Protein 8QX0 (pdb70)

InterPro domains:
  IPR001621 Fungal ligninase [PR00462] (24-37)
  IPR001621 Fungal ligninase [PR00462] (38-56)
  IPR001621 Fungal ligninase [PR00462] (57-77)
  IPR001621 Fungal ligninase [PR00462] (78-97)
  IPR001621 Fungal ligninase [PR00462] (98-120)
  IPR001621 Fungal ligninase [PR00462] (141-154)
  IPR001621 Fungal ligninase [PR00462] (155-182)
  IPR001621 Fungal ligninase [PR00462] (184-206)
  IPR001621 Fungal ligninase [PR00462] (207-229)
  IPR001621 Fungal ligninase [PR00462] (230-250)
  IPR001621 Fungal ligninase [PR00462] (251-276)
  IPR001621 Fungal ligninase [PR00462] (285-310)
  IPR001621 Fungal ligninase [PR00462] (333-352)
  IPR001621 Fungal ligninase [cd00692] (28-351)
  IPR002016 Haem peroxidase [PF00141] (58-276)
  IPR002016 Haem peroxidase [PR00458] (62-76)
  IPR002016 Haem peroxidase [PR00458] (123-140)
  IPR002016 Haem peroxidase [PR00458] (142-154)
  IPR002016 Haem peroxidase [PR00458] (188-203)
  IPR002016 Haem peroxidase [PR00458] (213-228)

B-factor: mean 13.74, std 6.46, range [6.17, 57.23]

Secondary structure (DSSP, 8-state):
-B-TTS-B-SSGGGGGGHHHHHHIIIIISTTS-SHHHHHHHHHHHHHHT--BTTTB--SSSSHHHHTHHHHTTSGGGTTHHHHHHHHHHHHHHTTTTS-HHHHHHHHHHHHHTTSBTPPPPP-EE-PPPP-SPPPTT-S--TTS-HHHHHHHHHHTT--HHHHHHHHHHHHTT-EESSSSTT---EESSS-TTB-SSHHHHHHHBPP-B-STT---TTEE-BSSTT--EEHHHHHHTTSTTTHHHHHHHTT-HHHHHHHHHHHHHHHHTTTS-GGG-EE-GGGSPPPPPP------BPTT--GGGB----SSSPPP-PPBPPS---PPPPPPP--

Radius of gyration: 19.2 Å; Cα contacts (8 Å, |Δi|>4): 727; chains: 1; bounding box: 54×39×45 Å

Nearest PDB structures (foldseek):
  8qwx-assembly1_A  TM=1.003E+00  e=4.105E-69  Agrocybe pediades
  1b85-assembly2_B  TM=9.687E-01  e=1.509E-43  Phanerodontia chrysosporium
  1b82-assembly2_B  TM=9.698E-01  e=2.291E-43  Phanerodontia chrysosporium
  1lga-assembly2_B  TM=9.696E-01  e=1.217E-42  Phanerodontia chrysosporium
  1qpa-assembly1_B  TM=9.652E-01  e=8.402E-41  Phanerodontia chrysosporium

Sequence (335 aa):
TICADGTSVANGACCKLIPVVKDLTENLFEGECGDAAHGALRLVFHDAIAISPTLGGGGADGSIAVFNATELTFHANTGIDDVLDAVGPFLLKHSSDVMTPGDFIQLAGAVSLTQCNGAPRVKFVMGRPPPKAAAPNLLVPEPFDSVATILQRFGELGFTKEETVAVIGGSHSVAGADDIVPNEQGIPFDQTPSIFDTQIFVDVQLRGTMIPGNGTTEGEVETAVPGTVRLQSDHLLARDASSTSCIWQSFVNQQSKMAQVFGEAIFKMSLLGQTQSKLIDCSEVIPRAIPFSHGPATLPPGQTLKDIEQACAASPFPTLSTQPGPVTSVPAIPQAD

Structure (mmCIF, N/CA/C/O backbone):
data_8QX0
#
_entry.id   8QX0
#
_cell.length_a   62.630
_cell.length_b   39.811
_cell.length_c   63.560
_cell.angle_alpha   90.000
_cell.angle_beta   101.500
_cell.angle_gamma   90.000
#
_symmetry.space_group_name_H-M   'P 1 21 1'
#
loop_
_entity.id
_entity.ty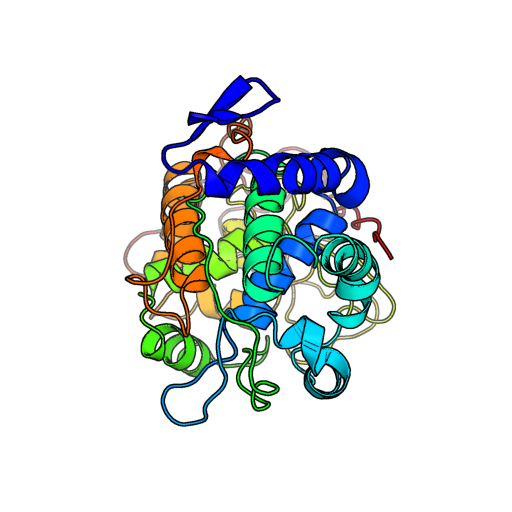pe
_entity.pdbx_description
1 polymer Peroxidase
2 non-polymer 'MANGANESE (II) ION'
3 non-polymer 'PROTOPORPHYRIN IX CONTAINING FE'
4 non-polymer DI(HYDROXYETHYL)ETHER
5 non-polymer GLYCEROL
6 non-polymer 'CALCIUM ION'
7 water water
#
loop_
_atom_site.group_PDB
_atom_site.id
_atom_site.type_symbol
_atom_site.label_atom_id
_atom_site.label_alt_id
_atom_site.label_comp_id
_atom_site.label_asym_id
_atom_site.label_entity_id
_atom_site.label_seq_id
_atom_site.pdbx_PDB_ins_code
_atom_site.Cartn_x
_atom_site.Cartn_y
_atom_site.Cartn_z
_atom_site.occupancy
_atom_site.B_iso_or_equiv
_atom_site.auth_seq_id
_atom_site.auth_comp_id
_atom_site.auth_asym_id
_atom_site.auth_atom_id
_atom_site.pdbx_PDB_model_num
ATOM 1 N N . THR A 1 1 ? -37.028 11.628 34.750 1.000 11.214 1 THR A N 1
ATOM 2 C CA . THR A 1 1 ? -37.763 10.446 35.244 1.000 11.233 1 THR A CA 1
ATOM 3 C C . THR A 1 1 ? -36.754 9.460 35.838 1.000 10.861 1 THR A C 1
ATOM 4 O O . THR A 1 1 ? -35.721 9.159 35.192 1.000 12.183 1 THR A O 1
ATOM 8 N N . ILE A 1 2 ? -37.078 8.882 36.985 1.000 10.356 2 ILE A N 1
ATOM 9 C CA . ILE A 1 2 ? -36.241 7.893 37.614 1.000 11.423 2 ILE A CA 1
ATOM 10 C C . ILE A 1 2 ? -36.796 6.515 37.249 1.000 11.488 2 ILE A C 1
ATOM 11 O O . ILE A 1 2 ? -37.939 6.187 37.542 1.000 13.363 2 ILE A O 1
ATOM 16 N N . CYS A 1 3 ? -35.933 5.722 36.615 1.000 11.621 3 CYS A N 1
ATOM 17 C CA . CYS A 1 3 ? -36.256 4.364 36.219 1.000 14.020 3 CYS A CA 1
ATOM 18 C C . CYS A 1 3 ? -36.228 3.429 37.419 1.000 15.085 3 CYS A C 1
ATOM 19 O O . CYS A 1 3 ? -35.775 3.823 38.495 1.000 16.138 3 CYS A O 1
ATOM 22 N N . ALA A 1 4 ? -36.700 2.205 37.214 1.000 17.327 4 ALA A N 1
ATOM 23 C CA . ALA A 1 4 ? -36.824 1.272 38.321 1.000 18.722 4 ALA A CA 1
ATOM 24 C C . ALA A 1 4 ? -35.472 1.019 38.973 1.000 19.111 4 ALA A C 1
ATOM 25 O O . ALA A 1 4 ? -35.469 0.711 40.152 1.000 24.472 4 ALA A O 1
ATOM 27 N N . ASP A 1 5 ? -34.341 1.150 38.266 1.000 19.823 5 ASP A N 1
ATOM 28 C CA . ASP A 1 5 ? -33.012 0.854 38.812 1.000 19.722 5 ASP A CA 1
ATOM 29 C C . ASP A 1 5 ? -32.421 2.066 39.542 1.000 21.976 5 ASP A C 1
ATOM 30 O O . ASP A 1 5 ? -31.300 2.018 40.040 1.000 23.232 5 ASP A O 1
ATOM 35 N N . GLY A 1 6 ? -33.056 3.241 39.426 1.000 18.280 6 GLY A N 1
ATOM 36 C CA . GLY A 1 6 ? -32.521 4.425 40.061 1.000 17.978 6 GLY A CA 1
ATOM 37 C C . GLY A 1 6 ? -31.861 5.403 39.102 1.000 18.385 6 GLY A C 1
ATOM 38 O O . GLY A 1 6 ? -31.526 6.511 39.510 1.000 20.179 6 GLY A O 1
ATOM 39 N N . THR A 1 7 ? -31.752 5.024 37.822 1.000 16.523 7 THR A N 1
ATOM 40 C CA . THR A 1 7 ? -31.194 5.913 36.821 1.000 14.094 7 THR A CA 1
ATOM 41 C C . THR A 1 7 ? -32.191 7.034 36.493 1.000 13.057 7 THR A C 1
ATOM 42 O O . THR A 1 7 ? -33.329 6.724 36.170 1.000 14.100 7 THR A O 1
ATOM 46 N N . SER A 1 8 ? -31.718 8.289 36.485 1.000 12.695 8 SER A N 1
ATOM 47 C CA . SER A 1 8 ? -32.500 9.417 36.025 1.000 12.837 8 SER A CA 1
ATOM 48 C C . SER A 1 8 ? -32.303 9.602 34.525 1.000 13.073 8 SER A C 1
ATOM 49 O O . SER A 1 8 ? -31.172 9.788 34.067 1.000 16.715 8 SER A O 1
ATOM 52 N N . VAL A 1 9 ? -33.388 9.646 33.754 1.000 12.133 9 VAL A N 1
ATOM 53 C CA . VAL A 1 9 ? -33.336 9.900 32.321 1.000 11.577 9 VAL A CA 1
ATOM 54 C C . VAL A 1 9 ? -34.175 11.133 32.013 1.000 12.007 9 VAL A C 1
ATOM 55 O O . VAL A 1 9 ? -35.195 11.376 32.651 1.000 12.927 9 VAL A O 1
ATOM 59 N N . ALA A 1 10 ? -33.810 11.888 30.959 1.000 12.719 10 ALA A N 1
ATOM 60 C CA . ALA A 1 10 ? -34.617 13.014 30.506 1.000 11.961 10 ALA A CA 1
ATOM 61 C C . ALA A 1 10 ? -35.968 12.543 29.978 1.000 13.043 10 ALA A C 1
ATOM 62 O O . ALA A 1 10 ? -36.963 13.253 30.152 1.000 15.596 10 ALA A O 1
ATOM 64 N N . ASN A 1 11 ? -35.976 11.379 29.286 1.000 14.099 11 ASN A N 1
ATOM 65 C CA . ASN A 1 11 ? -37.198 10.895 28.675 1.000 14.213 11 ASN A CA 1
ATOM 66 C C . ASN A 1 11 ? -37.498 9.483 29.157 1.000 14.272 11 ASN A C 1
ATOM 67 O O . ASN A 1 11 ? -36.728 8.535 28.957 1.000 12.085 11 ASN A O 1
ATOM 72 N N . GLY A 1 12 ? -38.552 9.342 29.943 1.000 15.036 12 GLY A N 1
ATOM 73 C CA . GLY A 1 12 ? -38.873 8.079 30.549 1.000 12.924 12 GLY A CA 1
ATOM 74 C C . GLY A 1 12 ? -39.071 6.914 29.578 1.000 13.440 12 GLY A C 1
ATOM 75 O O . GLY A 1 12 ? -39.026 5.760 29.996 1.000 14.290 12 GLY A O 1
ATOM 76 N N . ALA A 1 13 ? -39.272 7.180 28.275 1.000 13.134 13 ALA A N 1
ATOM 77 C CA . ALA A 1 13 ? -39.344 6.075 27.312 1.000 13.854 13 ALA A CA 1
ATOM 78 C C . ALA A 1 13 ? -38.020 5.321 27.268 1.000 13.607 13 ALA A C 1
ATOM 79 O O . ALA A 1 13 ? -37.973 4.197 26.818 1.000 17.150 13 ALA A O 1
ATOM 81 N N . CYS A 1 14 ? -36.935 5.942 27.735 1.000 11.209 14 CYS A N 1
ATOM 82 C CA . CYS A 1 14 ? -35.637 5.297 27.765 1.000 12.014 14 CYS A CA 1
ATOM 83 C C . CYS A 1 14 ? -35.520 4.178 28.796 1.000 11.215 14 CYS A C 1
ATOM 84 O O . CYS A 1 14 ? -34.629 3.337 28.753 1.000 11.205 14 CYS A O 1
ATOM 87 N N . CYS A 1 15 ? -36.388 4.178 29.833 1.000 10.784 15 CYS A N 1
ATOM 88 C CA . CYS A 1 15 ? -36.237 3.228 30.929 1.000 11.725 15 CYS A CA 1
ATOM 89 C C . CYS A 1 15 ? -36.320 1.771 30.490 1.000 11.952 15 CYS A C 1
ATOM 90 O O . CYS A 1 15 ? -35.612 0.916 31.037 1.000 13.288 15 CYS A O 1
ATOM 93 N N . LYS A 1 16 ? -37.133 1.524 29.476 1.000 11.946 16 LYS A N 1
ATOM 94 C CA . LYS A 1 16 ? -37.269 0.178 28.930 1.000 12.116 16 LYS A CA 1
ATOM 95 C C . LYS A 1 16 ? -35.955 -0.381 28.376 1.000 12.271 16 LYS A C 1
ATOM 96 O O . LYS A 1 16 ? -35.856 -1.592 28.198 1.000 12.317 16 LYS A O 1
ATOM 102 N N . LEU A 1 17 ? -34.940 0.451 28.152 1.000 11.111 17 LEU A N 1
ATOM 103 C CA . LEU A 1 17 ? -33.663 -0.019 27.641 1.000 11.048 17 LEU A CA 1
ATOM 104 C C . LEU A 1 17 ? -32.685 -0.413 28.727 1.000 12.307 17 LEU A C 1
ATOM 105 O O . LEU A 1 17 ? -31.686 -1.056 28.404 1.000 11.527 17 LEU A O 1
ATOM 110 N N . ILE A 1 18 ? -32.990 -0.080 30.005 1.000 12.227 18 ILE A N 1
ATOM 111 C CA . ILE A 1 18 ? -32.051 -0.387 31.071 1.000 13.093 18 ILE A CA 1
ATOM 112 C C . ILE A 1 18 ? -31.838 -1.899 31.188 1.000 12.409 18 ILE A C 1
ATOM 113 O O . ILE A 1 18 ? -30.686 -2.365 31.268 1.000 12.693 18 ILE A O 1
ATOM 118 N N . PRO A 1 19 ? -32.900 -2.724 31.106 1.000 12.571 19 PRO A N 1
ATOM 119 C CA . PRO A 1 19 ? -32.652 -4.159 31.164 1.000 11.725 19 PRO A CA 1
ATOM 120 C C . PRO A 1 19 ? -31.827 -4.673 29.981 1.000 11.228 19 PRO A C 1
ATOM 121 O O . PRO A 1 19 ? -31.087 -5.669 30.088 1.000 12.113 19 PRO A O 1
ATOM 125 N N . VAL A 1 20 ? -31.999 -4.067 28.807 1.000 11.098 20 VAL A N 1
ATOM 126 C CA . VAL A 1 20 ? -31.203 -4.443 27.652 1.000 11.138 20 VAL A CA 1
ATOM 127 C C . VAL A 1 20 ? -29.719 -4.225 27.938 1.000 10.095 20 VAL A C 1
ATOM 128 O O . VAL A 1 20 ? -28.897 -5.081 27.671 1.000 10.165 20 VAL A O 1
ATOM 132 N N . VAL A 1 21 ? -29.376 -3.058 28.476 1.000 10.778 21 VAL A N 1
ATOM 133 C CA . VAL A 1 21 ? -27.996 -2.730 28.785 1.000 9.559 21 VAL A CA 1
ATOM 134 C C . VAL A 1 21 ? -27.419 -3.716 29.817 1.000 11.233 21 VAL A C 1
ATOM 135 O O . VAL A 1 21 ? -26.297 -4.195 29.678 1.000 12.069 21 VAL A O 1
ATOM 139 N N . LYS A 1 22 ? -28.212 -4.002 30.843 1.000 12.100 22 LYS A N 1
ATOM 140 C CA . LYS A 1 22 ? -27.778 -4.987 31.827 1.000 12.558 22 LYS A CA 1
ATOM 141 C C . LYS A 1 22 ? -27.515 -6.360 31.211 1.000 11.775 22 LYS A C 1
ATOM 142 O O . LYS A 1 22 ? -26.492 -6.981 31.494 1.000 12.363 22 LYS A O 1
ATOM 148 N N . ASP A 1 23 ? -28.439 -6.817 30.359 1.000 10.743 23 ASP A N 1
ATOM 149 C CA . ASP A 1 23 ? -28.266 -8.103 29.729 1.000 10.583 23 ASP A CA 1
ATOM 150 C C . ASP A 1 23 ? -27.011 -8.140 28.860 1.000 11.645 23 ASP A C 1
ATOM 151 O O . ASP A 1 23 ? -26.226 -9.086 28.878 1.000 11.171 23 ASP A O 1
ATOM 156 N N . LEU A 1 24 ? -26.753 -7.032 28.143 1.000 10.717 24 LEU A N 1
ATOM 157 C CA . LEU A 1 24 ? -25.594 -6.971 27.261 1.000 11.446 24 LEU A CA 1
ATOM 158 C C . LEU A 1 24 ? -24.291 -7.018 28.078 1.000 10.728 24 LEU A C 1
ATOM 159 O O . LEU A 1 24 ? -23.368 -7.749 27.775 1.000 10.668 24 LEU A O 1
ATOM 164 N N . THR A 1 25 ? -24.217 -6.191 29.141 1.000 11.697 25 THR A N 1
ATOM 165 C CA . THR A 1 25 ? -22.972 -6.158 29.902 1.000 12.101 25 THR A CA 1
ATOM 166 C C . THR A 1 25 ? -22.749 -7.483 30.651 1.000 13.553 25 THR A C 1
ATOM 167 O O . THR A 1 25 ? -21.602 -7.955 30.700 1.000 14.332 25 THR A O 1
ATOM 171 N N . GLU A 1 26 ? -23.811 -8.070 31.213 1.000 12.806 26 GLU A N 1
ATOM 172 C CA . GLU A 1 26 ? -23.627 -9.268 32.044 1.000 13.477 26 GLU A CA 1
ATOM 173 C C . GLU A 1 26 ? -23.453 -10.519 31.207 1.000 14.680 26 GLU A C 1
ATOM 174 O O . GLU A 1 26 ? -22.687 -11.411 31.578 1.000 16.267 26 GLU A O 1
ATOM 180 N N . ASN A 1 27 ? -24.237 -10.653 30.118 1.000 13.160 27 ASN A N 1
ATOM 181 C CA . ASN A 1 27 ? -24.428 -11.934 29.475 1.000 14.440 27 ASN A CA 1
ATOM 182 C C . ASN A 1 27 ? -23.829 -12.010 28.073 1.000 14.225 27 ASN A C 1
ATOM 183 O O . ASN A 1 27 ? -23.571 -13.129 27.627 1.000 15.502 27 ASN A O 1
ATOM 188 N N . LEU A 1 28 ? -23.655 -10.879 27.356 1.000 11.813 28 LEU A N 1
ATOM 189 C CA . LEU A 1 28 ? -23.026 -10.924 26.038 1.000 11.815 28 LEU A CA 1
ATOM 190 C C . LEU A 1 28 ? -21.548 -10.605 26.203 1.000 11.442 28 LEU A C 1
ATOM 191 O O . LEU A 1 28 ? -20.683 -11.404 25.781 1.000 13.511 28 LEU A O 1
ATOM 196 N N . PHE A 1 29 ? -21.227 -9.429 26.778 1.000 11.520 29 PHE A N 1
ATOM 197 C CA . PHE A 1 29 ? -19.836 -9.020 26.878 1.000 10.339 29 PHE A CA 1
ATOM 198 C C . PHE A 1 29 ? -19.142 -9.593 28.123 1.000 12.488 29 PHE A C 1
ATOM 199 O O . PHE A 1 29 ? -17.923 -9.612 28.176 1.000 12.505 29 PHE A O 1
ATOM 207 N N . GLU A 1 30 ? -19.939 -9.880 29.167 1.000 13.361 30 GLU A N 1
ATOM 208 C CA . GLU A 1 30 ? -19.467 -10.396 30.466 1.000 15.344 30 GLU A CA 1
ATOM 209 C C . GLU A 1 30 ? -18.410 -9.476 31.030 1.000 14.169 30 GLU A C 1
ATOM 210 O O . GLU A 1 30 ? -17.434 -9.891 31.677 1.000 15.721 30 GLU A O 1
ATOM 216 N N . GLY A 1 31 ? -18.603 -8.181 30.853 1.000 14.251 31 GLY A N 1
ATOM 217 C CA . GLY A 1 31 ? -17.753 -7.173 31.432 1.000 14.157 31 GLY A CA 1
ATOM 218 C C . GLY A 1 31 ? -16.351 -7.127 30.859 1.000 14.596 31 GLY A C 1
ATOM 219 O O . GLY A 1 31 ? -15.477 -6.509 31.461 1.000 18.057 31 GLY A O 1
ATOM 220 N N . GLU A 1 32 ? -16.164 -7.684 29.655 1.000 15.229 32 GLU A N 1
ATOM 221 C CA . GLU A 1 32 ? -14.851 -7.797 29.039 1.000 16.831 32 GLU A CA 1
ATOM 222 C C . GLU A 1 32 ? -14.804 -7.152 27.654 1.000 13.774 32 GLU A C 1
ATOM 223 O O . GLU A 1 32 ? -15.817 -7.171 26.926 1.000 11.751 32 GLU A O 1
ATOM 229 N N . CYS A 1 33 ? -13.608 -6.698 27.258 1.000 12.287 33 CYS A N 1
ATOM 230 C CA . CYS A 1 33 ? -13.349 -6.207 25.907 1.000 11.667 33 CYS A CA 1
ATOM 231 C C . CYS A 1 33 ? -12.733 -7.343 25.094 1.000 12.194 33 CYS A C 1
ATOM 232 O O . CYS A 1 33 ? -11.585 -7.297 24.666 1.000 12.767 33 CYS A O 1
ATOM 235 N N . GLY A 1 34 ? -13.574 -8.339 24.821 1.000 10.575 34 GLY A N 1
ATOM 236 C CA . GLY A 1 34 ? -13.220 -9.520 24.069 1.000 11.128 34 GLY A CA 1
ATOM 237 C C . GLY A 1 34 ? -13.974 -9.589 22.740 1.000 11.717 34 GLY A C 1
ATOM 238 O O . GLY A 1 34 ? -14.507 -8.605 22.231 1.000 10.056 34 GLY A O 1
ATOM 239 N N . ASP A 1 35 ? -14.108 -10.810 22.236 1.000 9.460 35 ASP A N 1
ATOM 240 C CA . ASP A 1 35 ? -14.617 -10.973 20.883 1.000 9.361 35 ASP A CA 1
ATOM 241 C C . ASP A 1 35 ? -16.090 -10.542 20.763 1.000 10.113 35 ASP A C 1
ATOM 242 O O . ASP A 1 35 ? -16.477 -10.083 19.698 1.000 9.558 35 ASP A O 1
ATOM 247 N N . ALA A 1 36 ? -16.902 -10.766 21.793 1.000 8.622 36 ALA A N 1
ATOM 248 C CA . ALA A 1 36 ? -18.289 -10.360 21.703 1.000 9.400 36 ALA A CA 1
ATOM 249 C C . ALA A 1 36 ? -18.363 -8.843 21.549 1.000 8.923 36 ALA A C 1
ATOM 250 O O . ALA A 1 36 ? -19.164 -8.319 20.754 1.000 9.266 36 ALA A O 1
ATOM 252 N N . ALA A 1 37 ? -17.559 -8.113 22.294 1.000 8.281 37 ALA A N 1
ATOM 253 C CA . ALA A 1 37 ? -17.491 -6.651 22.209 1.000 8.261 37 ALA A CA 1
ATOM 254 C C . ALA A 1 37 ? -16.984 -6.266 20.832 1.000 8.652 37 ALA A C 1
ATOM 255 O O . ALA A 1 37 ? -17.539 -5.356 20.244 1.000 8.932 37 ALA A O 1
ATOM 257 N N . HIS A 1 38 ? -15.918 -6.890 20.326 1.000 8.036 38 HIS A N 1
ATOM 258 C CA . HIS A 1 38 ? -15.402 -6.528 19.022 1.000 8.538 38 HIS A CA 1
ATOM 259 C C . HIS A 1 38 ? -16.481 -6.749 17.960 1.000 8.169 38 HIS A C 1
ATOM 260 O O . HIS A 1 38 ? -16.639 -5.954 17.017 1.000 8.701 38 HIS A O 1
ATOM 267 N N . GLY A 1 39 ? -17.218 -7.846 18.053 1.000 8.248 39 GLY A N 1
ATOM 268 C CA . GLY A 1 39 ? -18.230 -8.126 17.065 1.000 7.651 39 GLY A CA 1
ATOM 269 C C . GLY A 1 39 ? -19.342 -7.072 17.092 1.000 7.841 39 GLY A C 1
ATOM 270 O O . GLY A 1 39 ? -19.799 -6.635 16.062 1.000 7.939 39 GLY A O 1
ATOM 271 N N . ALA A 1 40 ? -19.794 -6.700 18.277 1.000 7.307 40 ALA A N 1
ATOM 272 C CA . ALA A 1 40 ? -20.828 -5.663 18.387 1.000 7.582 40 ALA A CA 1
ATOM 273 C C . ALA A 1 40 ? -20.340 -4.349 17.773 1.000 7.706 40 ALA A C 1
ATOM 274 O O . ALA A 1 40 ? -21.116 -3.631 17.148 1.000 7.485 40 ALA A O 1
ATOM 276 N N . LEU A 1 41 ? -19.070 -3.976 18.028 1.000 7.488 41 LEU A N 1
ATOM 277 C CA . LEU A 1 41 ? -18.535 -2.760 17.429 1.000 7.676 41 LEU A CA 1
ATOM 278 C C . LEU A 1 41 ? -18.467 -2.883 15.911 1.000 7.964 41 LEU A C 1
ATOM 279 O O . LEU A 1 41 ? -18.840 -1.933 15.220 1.000 7.296 41 LEU A O 1
ATOM 284 N N . ARG A 1 42 ? -17.938 -3.978 15.347 1.000 7.157 42 ARG A N 1
ATOM 285 C CA . ARG A 1 42 ? -17.885 -4.166 13.914 1.000 7.084 42 ARG A CA 1
ATOM 286 C C . ARG A 1 42 ? -19.289 -4.024 13.334 1.000 7.753 42 ARG A C 1
ATOM 287 O O . ARG A 1 42 ? -19.455 -3.511 12.215 1.000 7.524 42 ARG A O 1
ATOM 295 N N . LEU A 1 43 ? -20.299 -4.604 14.027 1.000 8.316 43 LEU A N 1
ATOM 296 C CA . LEU A 1 43 ? -21.651 -4.638 13.490 1.000 7.890 43 LEU A CA 1
ATOM 297 C C . LEU A 1 43 ? -22.204 -3.224 13.292 1.000 8.129 43 LEU A C 1
ATOM 298 O O . LEU A 1 43 ? -22.958 -2.987 12.348 1.000 8.109 43 LEU A O 1
ATOM 303 N N . VAL A 1 44 ? -21.798 -2.263 14.135 1.000 7.680 44 VAL A N 1
ATOM 304 C CA . VAL A 1 44 ? -22.180 -0.871 13.930 1.000 7.853 44 VAL A CA 1
ATOM 305 C C . VAL A 1 44 ? -21.800 -0.411 12.530 1.000 7.838 44 VAL A C 1
ATOM 306 O O . VAL A 1 44 ? -22.617 0.202 11.813 1.000 7.950 44 VAL A O 1
ATOM 310 N N . PHE A 1 45 ? -20.529 -0.664 12.162 1.000 7.472 45 PHE A N 1
ATOM 311 C CA . PHE A 1 45 ? -20.044 -0.259 10.850 1.000 7.909 45 PHE A CA 1
ATOM 312 C C . PHE A 1 45 ? -20.790 -0.945 9.720 1.000 7.543 45 PHE A C 1
ATOM 313 O O . PHE A 1 45 ? -21.219 -0.311 8.766 1.000 8.064 45 PHE A O 1
ATOM 321 N N . HIS A 1 46 ? -20.893 -2.272 9.752 1.000 6.911 46 HIS A N 1
ATOM 322 C CA . HIS A 1 46 ? -21.462 -2.993 8.647 1.000 7.256 46 HIS A CA 1
ATOM 323 C C . HIS A 1 46 ? -22.959 -2.713 8.470 1.000 6.859 46 HIS A C 1
ATOM 324 O O . HIS A 1 46 ? -23.503 -2.787 7.353 1.000 7.973 46 HIS A O 1
ATOM 331 N N . ASP A 1 47 ? -23.626 -2.396 9.575 1.000 6.833 47 ASP A N 1
ATOM 332 C CA . ASP A 1 47 ? -24.986 -1.919 9.450 1.000 6.443 47 ASP A CA 1
ATOM 333 C C . ASP A 1 47 ? -25.029 -0.505 8.884 1.000 7.269 47 ASP A C 1
ATOM 334 O O . ASP A 1 47 ? -25.709 -0.261 7.885 1.000 7.751 47 ASP A O 1
ATOM 339 N N . ALA A 1 48 ? -24.334 0.431 9.526 1.000 7.202 48 ALA A N 1
ATOM 340 C CA . ALA A 1 48 ? -24.566 1.855 9.300 1.000 7.516 48 ALA A CA 1
ATOM 341 C C . ALA A 1 48 ? -23.951 2.364 7.996 1.000 7.502 48 ALA A C 1
ATOM 342 O O . ALA A 1 48 ? -24.528 3.240 7.401 1.000 7.825 48 ALA A O 1
ATOM 344 N N . ILE A 1 49 ? -22.756 1.881 7.632 1.000 7.282 49 ILE A N 1
ATOM 345 C CA . ILE A 1 49 ? -22.045 2.480 6.497 1.000 7.513 49 ILE A CA 1
ATOM 346 C C . ILE A 1 49 ? -22.700 2.123 5.182 1.000 7.997 49 ILE A C 1
ATOM 347 O O . ILE A 1 49 ? -22.386 2.729 4.170 1.000 8.704 49 ILE A O 1
ATOM 352 N N . ALA A 1 50 ? -23.601 1.133 5.157 1.000 7.644 50 ALA A N 1
ATOM 353 C CA . ALA A 1 50 ? -24.161 0.598 3.933 1.000 8.380 50 ALA A CA 1
ATOM 354 C C . ALA A 1 50 ? -25.317 1.468 3.492 1.000 8.610 50 ALA A C 1
ATOM 355 O O . ALA A 1 50 ? -26.493 1.081 3.481 1.000 9.450 50 ALA A O 1
ATOM 357 N N . ILE A 1 51 ? -24.908 2.674 3.060 1.000 8.606 51 ILE A N 1
ATOM 358 C CA . ILE A 1 51 ? -25.809 3.703 2.539 1.000 8.884 51 ILE A CA 1
ATOM 359 C C . ILE A 1 51 ? -24.994 4.555 1.570 1.000 8.553 51 ILE A C 1
ATOM 360 O O . ILE A 1 51 ? -23.828 4.803 1.830 1.000 9.948 51 ILE A O 1
ATOM 365 N N . SER A 1 52 ? -25.650 4.932 0.473 1.000 8.966 52 SER A N 1
ATOM 366 C CA . SER A 1 52 ? -25.023 5.781 -0.523 1.000 10.347 52 SER A CA 1
ATOM 367 C C . SER A 1 52 ? -26.048 6.775 -0.978 1.000 9.934 52 SER A C 1
ATOM 368 O O . SER A 1 52 ? -27.200 6.427 -1.193 1.000 9.876 52 SER A O 1
ATOM 371 N N . PRO A 1 53 ? -25.593 8.032 -1.223 1.000 11.243 53 PRO A N 1
ATOM 372 C CA . PRO A 1 53 ? -26.518 9.008 -1.767 1.000 12.232 53 PRO A CA 1
ATOM 373 C C . PRO A 1 53 ? -27.172 8.629 -3.096 1.000 10.848 53 PRO A C 1
ATOM 374 O O . PRO A 1 53 ? -28.310 9.053 -3.344 1.000 10.891 53 PRO A O 1
ATOM 378 N N . THR A 1 54 ? -26.449 7.891 -3.949 1.000 10.219 54 THR A N 1
ATOM 379 C CA . THR A 1 54 ? -26.916 7.562 -5.282 1.000 10.498 54 THR A CA 1
ATOM 380 C C . THR A 1 54 ? -27.368 6.111 -5.369 1.000 9.873 54 THR A C 1
ATOM 381 O O . THR A 1 54 ? -28.200 5.783 -6.207 1.000 11.243 54 THR A O 1
ATOM 385 N N . LEU A 1 55 ? -26.773 5.187 -4.601 1.000 11.042 55 LEU A N 1
ATOM 386 C CA . LEU A 1 55 ? -27.077 3.767 -4.814 1.000 11.886 55 LEU A CA 1
ATOM 387 C C . LEU A 1 55 ? -28.095 3.232 -3.808 1.000 11.781 55 LEU A C 1
ATOM 388 O O . LEU A 1 55 ? -28.643 2.157 -4.019 1.000 14.952 55 LEU A O 1
ATOM 393 N N . GLY A 1 56 ? -28.383 3.964 -2.733 1.000 10.580 56 GLY A N 1
ATOM 394 C CA . GLY A 1 56 ? -29.386 3.538 -1.771 1.000 11.302 56 GLY A CA 1
ATOM 395 C C . GLY A 1 56 ? -28.784 2.868 -0.534 1.000 10.007 56 GLY A C 1
ATOM 396 O O . GLY A 1 56 ? -27.656 3.125 -0.147 1.000 9.918 56 GLY A O 1
ATOM 397 N N . GLY A 1 57 ? -29.627 2.051 0.098 1.000 10.491 57 GLY A N 1
ATOM 398 C CA . GLY A 1 57 ? -29.364 1.576 1.456 1.000 10.406 57 GLY A CA 1
ATOM 399 C C . GLY A 1 57 ? -29.939 2.489 2.523 1.000 11.137 57 GLY A C 1
ATOM 400 O O . GLY A 1 57 ? -29.884 3.720 2.417 1.000 12.598 57 GLY A O 1
ATOM 401 N N . GLY A 1 58 ? -30.365 1.906 3.654 1.000 8.705 58 GLY A N 1
ATOM 402 C CA . GLY A 1 58 ? -30.991 2.661 4.713 1.000 8.988 58 GLY A CA 1
ATOM 403 C C . GLY A 1 58 ? -30.041 3.126 5.812 1.000 9.600 58 GLY A C 1
ATOM 404 O O . GLY A 1 58 ? -30.452 3.798 6.738 1.000 10.701 58 GLY A O 1
ATOM 405 N N . GLY A 1 59 ? -28.797 2.681 5.823 1.000 8.817 59 GLY A N 1
ATOM 406 C CA . GLY A 1 59 ? -27.872 3.137 6.841 1.000 7.936 59 GLY A CA 1
ATOM 407 C C . GLY A 1 59 ? -28.018 2.388 8.167 1.000 7.276 59 GLY A C 1
ATOM 408 O O . GLY A 1 59 ? -28.115 1.158 8.158 1.000 7.053 59 GLY A O 1
ATOM 409 N N . ALA A 1 60 ? -28.087 3.121 9.262 1.000 7.288 60 ALA A N 1
ATOM 410 C CA . ALA A 1 60 ? -28.181 2.579 10.617 1.000 7.486 60 ALA A CA 1
ATOM 411 C C . ALA A 1 60 ? -29.632 2.159 10.839 1.000 8.395 60 ALA A C 1
ATOM 412 O O . ALA A 1 60 ? -30.381 2.846 11.552 1.000 9.916 60 ALA A O 1
ATOM 414 N N . ASP A 1 61 ? -30.041 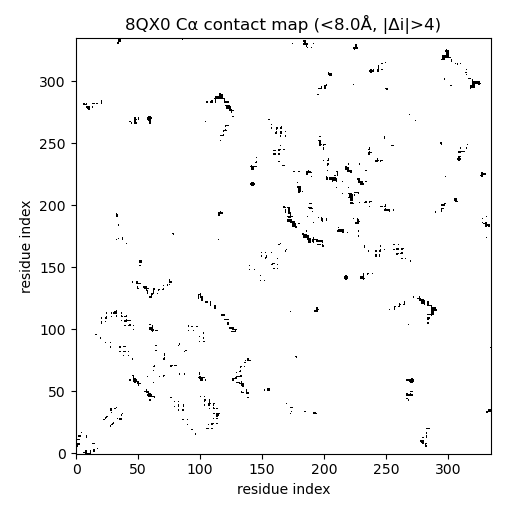1.068 10.232 1.000 7.714 61 ASP A N 1
ATOM 415 C CA . ASP A 1 61 ? -31.436 0.690 10.143 1.000 7.425 61 ASP A CA 1
ATOM 416 C C . ASP A 1 61 ? -31.682 -0.749 10.613 1.000 7.299 61 ASP A C 1
ATOM 417 O O . ASP A 1 61 ? -32.823 -1.189 10.570 1.000 7.980 61 ASP A O 1
ATOM 422 N N . GLY A 1 62 ? -30.653 -1.491 11.017 1.000 6.507 62 GLY A N 1
ATOM 423 C CA . GLY A 1 62 ? -30.827 -2.878 11.382 1.000 7.481 62 GLY A CA 1
ATOM 424 C C . GLY A 1 62 ? -30.905 -3.846 10.218 1.000 7.826 62 GLY A C 1
ATOM 425 O O . GLY A 1 62 ? -31.157 -5.035 10.404 1.000 8.427 62 GLY A O 1
ATOM 426 N N . SER A 1 63 ? -30.673 -3.369 8.984 1.000 7.434 63 SER A N 1
ATOM 427 C CA . SER A 1 63 ? -30.821 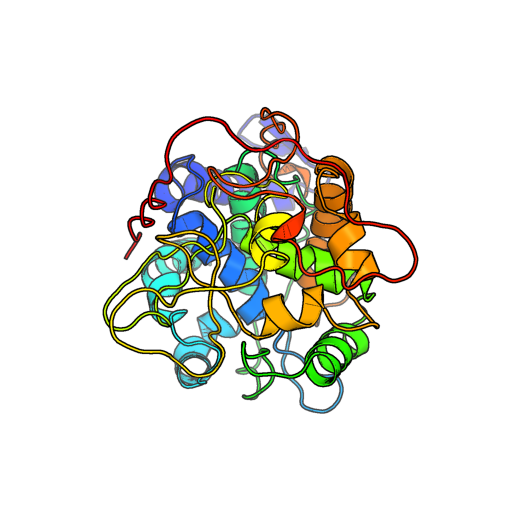-4.196 7.802 1.000 7.999 63 SER A CA 1
ATOM 428 C C . SER A 1 63 ? -29.883 -5.392 7.826 1.000 7.567 63 SER A C 1
ATOM 429 O O . SER A 1 63 ? -30.248 -6.473 7.323 1.000 8.048 63 SER A O 1
ATOM 432 N N . ILE A 1 64 ? -28.683 -5.243 8.332 1.000 8.232 64 ILE A N 1
ATOM 433 C CA . ILE A 1 64 ? -27.692 -6.313 8.356 1.000 8.707 64 ILE A CA 1
ATOM 434 C C . ILE A 1 64 ? -28.240 -7.508 9.142 1.000 9.500 64 ILE A C 1
ATOM 435 O O . ILE A 1 64 ? -27.806 -8.640 8.909 1.000 9.855 64 ILE A O 1
ATOM 440 N N . ALA A 1 65 ? -29.071 -7.255 10.167 1.000 9.739 65 ALA A N 1
ATOM 441 C CA . ALA A 1 65 ? -29.692 -8.352 10.901 1.000 9.176 65 ALA A CA 1
ATOM 442 C C . ALA A 1 65 ? -31.003 -8.823 10.266 1.000 9.932 65 ALA A C 1
ATOM 443 O O . ALA A 1 65 ? -31.144 -10.008 9.956 1.000 10.998 65 ALA A O 1
ATOM 445 N N . VAL A 1 66 ? -31.935 -7.928 9.992 1.000 8.989 66 VAL A N 1
ATOM 446 C CA . VAL A 1 66 ? -33.238 -8.294 9.460 1.000 9.083 66 VAL A CA 1
ATOM 447 C C . VAL A 1 66 ? -33.087 -8.986 8.119 1.000 9.722 66 VAL A C 1
ATOM 448 O O . VAL A 1 66 ? -33.765 -9.984 7.867 1.000 9.340 66 VAL A O 1
ATOM 452 N N . PHE A 1 67 ? -32.229 -8.417 7.257 1.000 8.334 67 PHE A N 1
ATOM 453 C CA . PHE A 1 67 ? -32.011 -8.881 5.888 1.000 8.657 67 PHE A CA 1
ATOM 454 C C . PHE A 1 67 ? -30.668 -9.579 5.772 1.000 8.924 67 PHE A C 1
ATOM 455 O O . PHE A 1 67 ? -30.043 -9.520 4.709 1.000 9.719 67 PHE A O 1
ATOM 463 N N . ASN A 1 68 ? -30.246 -10.279 6.817 1.000 9.636 68 ASN A N 1
ATOM 464 C CA . ASN A 1 68 ? -28.988 -10.995 6.769 1.000 10.075 68 ASN A CA 1
ATOM 465 C C . ASN A 1 68 ? -28.976 -12.028 5.656 1.000 10.544 68 ASN A C 1
ATOM 466 O O . ASN A 1 68 ? -27.903 -12.314 5.082 1.000 10.369 68 ASN A O 1
ATOM 471 N N . ALA A 1 69 ? -30.148 -12.584 5.321 1.000 11.233 69 ALA A N 1
ATOM 472 C CA . ALA A 1 69 ? -30.158 -13.595 4.282 1.000 10.827 69 ALA A CA 1
ATOM 473 C C . ALA A 1 69 ? -29.550 -13.036 2.993 1.000 11.964 69 ALA A C 1
ATOM 474 O O . ALA A 1 69 ? -28.936 -13.786 2.220 1.000 14.101 69 ALA A O 1
ATOM 476 N N . THR A 1 70 ? -29.724 -11.740 2.725 1.000 11.759 70 THR A N 1
ATOM 477 C CA . THR A 1 70 ? -29.164 -11.075 1.562 1.000 11.408 70 THR A CA 1
ATOM 478 C C . THR A 1 70 ? -27.782 -10.519 1.912 1.000 12.135 70 THR A C 1
ATOM 479 O O . THR A 1 70 ? -26.780 -10.741 1.220 1.000 11.886 70 THR A O 1
ATOM 483 N N . GLU A 1 71 ? -27.688 -9.715 2.986 1.000 9.975 71 GLU A N 1
ATOM 484 C CA . GLU A 1 71 ? -26.454 -8.984 3.219 1.000 9.738 71 GLU A CA 1
ATOM 485 C C . GLU A 1 71 ? -25.273 -9.916 3.533 1.000 9.510 71 GLU A C 1
ATOM 486 O O . GLU A 1 71 ? -24.104 -9.522 3.284 1.000 10.093 71 GLU A O 1
ATOM 492 N N . LEU A 1 72 ? -25.522 -11.099 4.088 1.000 9.836 72 LEU A N 1
ATOM 493 C CA . LEU A 1 72 ? -24.407 -12.007 4.391 1.000 11.610 72 LEU A CA 1
ATOM 494 C C . LEU A 1 72 ? -23.917 -12.713 3.128 1.000 11.909 72 LEU A C 1
ATOM 495 O O . LEU A 1 72 ? -22.933 -13.457 3.250 1.000 14.317 72 LEU A O 1
ATOM 500 N N . THR A 1 73 ? -24.525 -12.477 1.966 1.000 11.424 73 THR A N 1
ATOM 501 C CA . THR A 1 73 ? -23.989 -12.979 0.701 1.000 13.800 73 THR A CA 1
ATOM 502 C C . THR A 1 73 ? -22.914 -12.043 0.178 1.000 14.074 73 THR A C 1
ATOM 503 O O . THR A 1 73 ? -22.212 -12.403 -0.772 1.000 15.368 73 THR A O 1
ATOM 507 N N . PHE A 1 74 ? -22.744 -10.851 0.767 1.000 11.689 74 PHE A N 1
ATOM 508 C CA . PHE A 1 74 ? -21.825 -9.863 0.262 1.000 11.524 74 PHE A CA 1
ATOM 509 C C . PHE A 1 74 ? -20.411 -10.095 0.800 1.000 12.082 74 PHE A C 1
ATOM 510 O O . PHE A 1 74 ? -20.219 -10.374 1.987 1.000 11.237 74 PHE A O 1
ATOM 518 N N . HIS A 1 75 ? -19.416 -10.027 -0.082 1.000 11.260 75 HIS A N 1
ATOM 519 C CA . HIS A 1 75 ? -18.068 -10.393 0.303 1.000 11.592 75 HIS A CA 1
ATOM 520 C C . HIS A 1 75 ? -17.607 -9.538 1.466 1.000 11.115 75 HIS A C 1
ATOM 521 O O 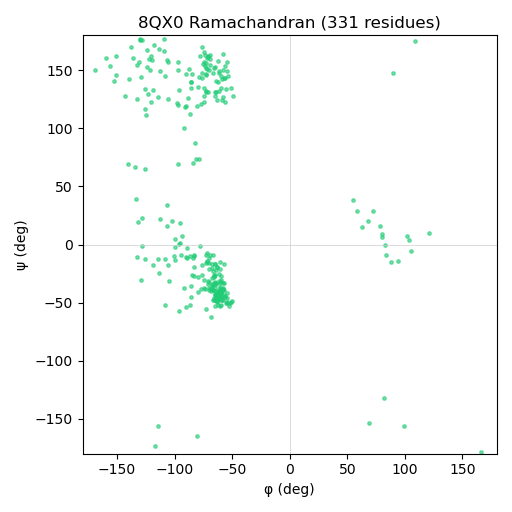. HIS A 1 75 ? -16.927 -9.989 2.387 1.000 11.440 75 HIS A O 1
ATOM 528 N N . ALA A 1 76 ? -17.980 -8.254 1.484 1.000 10.663 76 ALA A N 1
ATOM 529 C CA . ALA A 1 76 ? -17.465 -7.392 2.526 1.000 10.490 76 ALA A CA 1
ATOM 530 C C . ALA A 1 76 ? -17.992 -7.736 3.931 1.000 11.367 76 ALA A C 1
ATOM 531 O O . ALA A 1 76 ? -17.446 -7.281 4.935 1.000 12.416 76 ALA A O 1
ATOM 533 N N . ASN A 1 77 ? -19.075 -8.519 3.978 1.000 9.938 77 ASN A N 1
ATOM 534 C CA . ASN A 1 77 ? -19.681 -8.939 5.236 1.000 9.583 77 ASN A CA 1
ATOM 535 C C . ASN A 1 77 ? -19.199 -10.310 5.686 1.000 10.765 77 ASN A C 1
ATOM 536 O O . ASN A 1 77 ? -19.786 -10.897 6.589 1.000 10.299 77 ASN A O 1
ATOM 541 N N . THR A 1 78 ? -18.066 -10.760 5.145 1.000 10.140 78 THR A N 1
ATOM 542 C CA . THR A 1 78 ? -17.507 -12.025 5.604 1.000 10.428 78 THR A CA 1
ATOM 543 C C . THR A 1 78 ? -17.312 -11.963 7.123 1.000 9.771 78 THR A C 1
ATOM 544 O O . THR A 1 78 ? -16.752 -11.018 7.666 1.000 11.754 78 THR A O 1
ATOM 548 N N . GLY A 1 79 ? -17.724 -13.013 7.827 1.000 10.160 79 GLY A N 1
ATOM 549 C CA . GLY A 1 79 ? -17.521 -13.078 9.263 1.000 9.159 79 GLY A CA 1
ATOM 550 C C . GLY A 1 79 ? -18.637 -12.437 10.103 1.000 9.223 79 GLY A C 1
ATOM 551 O O . GLY A 1 79 ? -18.733 -12.652 11.296 1.000 9.177 79 GLY A O 1
ATOM 552 N N . ILE A 1 80 ? -19.490 -11.644 9.488 1.000 8.151 80 ILE A N 1
ATOM 553 C CA . ILE A 1 80 ? -20.649 -11.074 10.172 1.000 8.656 80 ILE A CA 1
ATOM 554 C C . ILE A 1 80 ? -21.623 -12.185 10.569 1.000 8.996 80 ILE A C 1
ATOM 555 O O . ILE A 1 80 ? -22.279 -12.049 11.615 1.000 8.933 80 ILE A O 1
ATOM 560 N N . ASP A 1 81 ? -21.639 -13.290 9.835 1.000 9.485 81 ASP A N 1
ATOM 561 C CA . ASP A 1 81 ? -22.432 -14.439 10.290 1.000 10.952 81 ASP A CA 1
ATOM 562 C C . ASP A 1 81 ? -22.048 -14.840 11.701 1.000 9.570 81 ASP A C 1
ATOM 563 O O . ASP A 1 81 ? -22.923 -15.085 12.554 1.000 10.727 81 ASP A O 1
ATOM 568 N N . ASP A 1 82 ? -20.745 -14.928 11.992 1.000 10.098 82 ASP A N 1
ATOM 569 C CA . ASP A 1 82 ? -20.326 -15.367 13.312 1.000 10.649 82 ASP A CA 1
ATOM 570 C C . ASP A 1 82 ? -20.641 -14.318 14.371 1.000 10.694 82 ASP A C 1
ATOM 571 O O . ASP A 1 82 ? -20.943 -14.640 15.527 1.000 10.778 82 ASP A O 1
ATOM 576 N N . VAL A 1 83 ? -20.489 -13.035 14.012 1.000 9.473 83 VAL A N 1
ATOM 577 C CA . VAL A 1 83 ? -20.905 -11.984 14.920 1.000 9.412 83 VAL A CA 1
ATOM 578 C C . VAL A 1 83 ? -22.387 -12.120 15.260 1.000 10.488 83 VAL A C 1
ATOM 579 O O . VAL A 1 83 ? -22.787 -12.024 16.422 1.000 9.485 83 VAL A O 1
ATOM 583 N N . LEU A 1 84 ? -23.235 -12.303 14.269 1.000 9.577 84 LEU A N 1
ATOM 584 C CA . LEU A 1 84 ? -24.675 -12.432 14.493 1.000 10.234 84 LEU A CA 1
ATOM 585 C C . LEU A 1 84 ? -25.006 -13.699 15.276 1.000 11.193 84 LEU A C 1
ATOM 586 O O . LEU A 1 84 ? -25.988 -13.688 16.012 1.000 11.448 84 LEU A O 1
ATOM 591 N N . ASP A 1 85 ? -24.178 -14.732 15.204 1.000 10.832 85 ASP A N 1
ATOM 592 C CA . ASP A 1 85 ? -24.476 -15.923 15.993 1.000 12.949 85 ASP A CA 1
ATOM 593 C C . ASP A 1 85 ? -24.375 -15.536 17.467 1.000 13.002 85 ASP A C 1
ATOM 594 O O . ASP A 1 85 ? -25.092 -16.092 18.311 1.000 15.018 85 ASP A O 1
ATOM 599 N N . ALA A 1 86 ? -23.463 -14.627 17.844 1.000 12.109 86 ALA A N 1
ATOM 600 C CA . ALA A 1 86 ? -23.340 -14.228 19.237 1.000 12.642 86 ALA A CA 1
ATOM 601 C C . ALA A 1 86 ? -24.313 -13.101 19.610 1.000 12.417 86 ALA A C 1
ATOM 602 O O . ALA A 1 86 ? -24.923 -13.118 20.704 1.000 13.122 86 ALA A O 1
ATOM 604 N N . VAL A 1 87 ? -24.432 -12.066 18.776 1.000 11.755 87 VAL A N 1
ATOM 605 C CA . VAL A 1 87 ? -25.161 -10.866 19.101 1.000 12.215 87 VAL A CA 1
ATOM 606 C C . VAL A 1 87 ? -26.635 -11.032 18.768 1.000 12.196 87 VAL A C 1
ATOM 607 O O . VAL A 1 87 ? -27.504 -10.492 19.473 1.000 12.093 87 VAL A O 1
ATOM 611 N N . GLY A 1 88 ? -26.962 -11.761 17.686 1.000 11.368 88 GLY A N 1
ATOM 612 C CA . GLY A 1 88 ? -28.320 -11.871 17.174 1.000 10.803 88 GLY A CA 1
ATOM 613 C C . GLY A 1 88 ? -29.340 -12.397 18.190 1.000 10.841 88 GLY A C 1
ATOM 614 O O . GLY A 1 88 ? -30.464 -11.912 18.206 1.000 11.226 88 GLY A O 1
ATOM 615 N N . PRO A 1 89 ? -28.994 -13.382 19.042 1.000 11.616 89 PRO A N 1
ATOM 616 C CA . PRO A 1 89 ? -29.945 -13.860 20.069 1.000 12.461 89 PRO A CA 1
ATOM 617 C C . PRO A 1 89 ? -30.403 -12.728 20.990 1.000 11.519 89 PRO A C 1
ATOM 618 O O . PRO A 1 89 ? -31.560 -12.691 21.425 1.000 11.395 89 PRO A O 1
ATOM 622 N N . PHE A 1 90 ? -29.465 -11.838 21.342 1.000 10.348 90 PHE A N 1
ATOM 623 C CA . PHE A 1 90 ? -29.771 -10.696 22.177 1.000 10.144 90 PHE A CA 1
ATOM 624 C C . PHE A 1 90 ? -30.633 -9.692 21.419 1.000 9.094 90 PHE A C 1
ATOM 625 O O . PHE A 1 90 ? -31.548 -9.101 21.994 1.000 10.562 90 PHE A O 1
ATOM 633 N N . LEU A 1 91 ? -30.361 -9.470 20.127 1.000 9.457 91 LEU A N 1
ATOM 634 C CA . LEU A 1 91 ? -31.178 -8.566 19.357 1.000 9.875 91 LEU A CA 1
ATOM 635 C C . LEU A 1 91 ? -32.638 -9.066 19.306 1.000 9.428 91 LEU A C 1
ATOM 636 O O . LEU A 1 91 ? -33.589 -8.322 19.517 1.000 10.549 91 LEU A O 1
ATOM 641 N N . LEU A 1 92 ? -32.806 -10.351 19.029 1.000 10.232 92 LEU A N 1
ATOM 642 C CA . LEU A 1 92 ? -34.123 -10.944 19.015 1.000 11.098 92 LEU A CA 1
ATOM 643 C C . LEU A 1 92 ? -34.842 -10.868 20.355 1.000 10.814 92 LEU A C 1
ATOM 644 O O . LEU A 1 92 ? -36.021 -10.503 20.392 1.000 11.779 92 LEU A O 1
ATOM 649 N N . LYS A 1 93 ? -34.139 -11.208 21.433 1.000 10.238 93 LYS A N 1
ATOM 650 C CA . LYS A 1 93 ? -34.823 -11.231 22.730 1.000 11.105 93 LYS A CA 1
ATOM 651 C C . LYS A 1 93 ? -35.223 -9.835 23.187 1.000 11.158 93 LYS A C 1
ATOM 652 O O . LYS A 1 93 ? -36.108 -9.704 24.035 1.000 11.724 93 LYS A O 1
ATOM 658 N N . HIS A 1 94 ? -34.593 -8.776 22.652 1.000 9.625 94 HIS A N 1
ATOM 659 C CA . HIS A 1 94 ? -34.950 -7.405 23.017 1.000 9.418 94 HIS A CA 1
ATOM 660 C C . HIS A 1 94 ? -35.725 -6.666 21.923 1.000 10.450 94 HIS A C 1
ATOM 661 O O . HIS A 1 94 ? -35.853 -5.455 21.986 1.000 10.516 94 HIS A O 1
ATOM 668 N N . SER A 1 95 ? -36.254 -7.408 20.952 1.000 10.359 95 SER A N 1
ATOM 669 C CA A SER A 1 95 ? -36.977 -6.842 19.828 0.500 12.049 95 SER A CA 1
ATOM 670 C CA B SER A 1 95 ? -36.992 -6.856 19.833 0.500 12.161 95 SER A CA 1
ATOM 671 C C . SER A 1 95 ? -38.392 -6.394 20.250 1.000 11.695 95 SER A C 1
ATOM 672 O O . SER A 1 95 ? -39.130 -5.775 19.471 1.000 12.512 95 SER A O 1
ATOM 676 N N . ASP A 1 96 ? -38.784 -6.644 21.518 1.000 10.618 96 ASP A N 1
ATOM 677 C CA . ASP A 1 96 ? -40.037 -6.125 22.057 1.000 11.278 96 ASP A CA 1
ATOM 678 C C . ASP A 1 96 ? -39.963 -4.658 22.397 1.000 11.994 96 ASP A C 1
ATOM 679 O O . ASP A 1 96 ? -41.017 -4.014 22.420 1.000 15.728 96 ASP A O 1
ATOM 684 N N . VAL A 1 97 ? -38.766 -4.122 22.697 1.000 10.235 97 VAL A N 1
ATOM 685 C CA . VAL A 1 97 ? -38.635 -2.759 23.172 1.000 11.217 97 VAL A CA 1
ATOM 686 C C . VAL A 1 97 ? -37.884 -1.856 22.201 1.000 11.406 97 VAL A C 1
ATOM 687 O O . VAL A 1 97 ? -37.942 -0.645 22.371 1.000 12.570 97 VAL A O 1
ATOM 691 N N . MET A 1 98 ? -37.215 -2.425 21.181 1.000 10.633 98 MET A N 1
ATOM 692 C CA . MET A 1 98 ? -36.497 -1.521 20.301 1.000 11.422 98 MET A CA 1
ATOM 693 C C . MET A 1 98 ? -36.317 -2.207 18.960 1.000 10.892 98 MET A C 1
ATOM 694 O O . MET A 1 98 ? -36.292 -3.411 18.820 1.000 12.166 98 MET A O 1
ATOM 699 N N . THR A 1 99 ? -36.211 -1.326 17.989 1.000 9.503 99 THR A N 1
ATOM 700 C CA . THR A 1 99 ? -35.967 -1.713 16.597 1.000 8.917 99 THR A CA 1
ATOM 701 C C . THR A 1 99 ? -34.553 -2.267 16.485 1.000 9.009 99 THR A C 1
ATOM 702 O O . THR A 1 99 ? -33.639 -1.960 17.282 1.000 8.370 99 THR A O 1
ATOM 706 N N . PRO A 1 100 ? -34.308 -3.040 15.409 1.000 8.372 100 PRO A N 1
ATOM 707 C CA . PRO A 1 100 ? -32.993 -3.624 15.238 1.000 8.302 100 PRO A CA 1
ATOM 708 C C . PRO A 1 100 ? -31.897 -2.591 14.990 1.000 7.521 100 PRO A C 1
ATOM 709 O O . PRO A 1 100 ? -30.761 -2.776 15.427 1.000 7.606 100 PRO A O 1
ATOM 713 N N . GLY A 1 101 ? -32.224 -1.485 14.307 1.000 8.083 101 GLY A N 1
ATOM 714 C CA . GLY A 1 101 ? -31.211 -0.449 14.123 1.000 7.679 101 GLY A CA 1
ATOM 715 C C . GLY A 1 101 ? -30.809 0.153 15.456 1.000 7.848 101 GLY A C 1
ATOM 716 O O . GLY A 1 101 ? -29.647 0.422 15.700 1.000 7.140 101 GLY A O 1
ATOM 717 N N . ASP A 1 102 ? -31.818 0.427 16.298 1.000 7.868 102 ASP A N 1
ATOM 718 C CA . ASP A 1 102 ? -31.529 0.939 17.635 1.000 7.558 102 ASP A CA 1
ATOM 719 C C . ASP A 1 102 ? -30.711 -0.047 18.467 1.000 7.686 102 ASP A C 1
ATOM 720 O O . ASP A 1 102 ? -29.751 0.369 19.131 1.000 7.456 102 ASP A O 1
ATOM 725 N N . PHE A 1 103 ? -31.074 -1.319 18.398 1.000 7.346 103 PHE A N 1
ATOM 726 C CA . PHE A 1 103 ? -30.346 -2.335 19.138 1.000 7.439 103 PHE A CA 1
ATOM 727 C C . PHE A 1 103 ? -28.874 -2.360 18.734 1.000 6.756 103 PHE A C 1
ATOM 728 O O . PHE A 1 103 ? -27.982 -2.425 19.603 1.000 6.800 103 PHE A O 1
ATOM 736 N N . ILE A 1 104 ? -28.591 -2.358 17.439 1.000 7.386 104 ILE A N 1
ATOM 737 C CA . ILE A 1 104 ? -27.222 -2.474 16.997 1.000 7.045 104 ILE A CA 1
ATOM 738 C C . ILE A 1 104 ? -26.396 -1.291 17.512 1.000 7.501 104 ILE A C 1
ATOM 739 O O . ILE A 1 104 ? -25.257 -1.434 17.965 1.000 7.296 104 ILE A O 1
ATOM 744 N N . GLN A 1 105 ? -26.951 -0.071 17.449 1.000 7.214 105 GLN A N 1
ATOM 745 C CA . GLN A 1 105 ? -26.219 1.079 17.947 1.000 7.452 105 GLN A CA 1
ATOM 746 C C . GLN A 1 105 ? -26.034 1.035 19.472 1.000 7.113 105 GLN A C 1
ATOM 747 O O . GLN A 1 105 ? -24.967 1.406 19.991 1.000 7.700 105 GLN A O 1
ATOM 753 N N . LEU A 1 106 ? -27.047 0.557 20.210 1.000 6.700 106 LEU A N 1
ATOM 754 C CA . LEU A 1 106 ? -26.947 0.431 21.655 1.000 7.300 106 LEU A CA 1
ATOM 755 C C . LEU A 1 106 ? -25.848 -0.571 21.985 1.000 7.597 106 LEU A C 1
ATOM 756 O O . LEU A 1 106 ? -25.008 -0.321 22.835 1.000 8.588 106 LEU A O 1
ATOM 761 N N . ALA A 1 107 ? -25.880 -1.739 21.335 1.000 7.773 107 ALA A N 1
ATOM 762 C CA . ALA A 1 107 ? -24.903 -2.768 21.630 1.000 7.519 107 ALA A CA 1
ATOM 763 C C . ALA A 1 107 ? -23.485 -2.268 21.348 1.000 7.183 107 ALA A C 1
ATOM 764 O O . ALA A 1 107 ? -22.550 -2.598 22.083 1.000 7.720 107 ALA A O 1
ATOM 766 N N . GLY A 1 108 ? -23.241 -1.543 20.281 1.000 7.360 108 GLY A N 1
ATOM 767 C CA . GLY A 1 108 ? -21.936 -0.984 20.020 1.000 7.351 108 GLY A CA 1
ATOM 768 C C . GLY A 1 108 ? -21.516 0.045 21.070 1.000 7.722 108 GLY A C 1
ATOM 769 O O . GLY A 1 108 ? -20.347 0.063 21.504 1.000 8.892 108 GLY A O 1
ATOM 770 N N . ALA A 1 109 ? -22.434 0.928 21.454 1.000 8.238 109 ALA A N 1
ATOM 771 C CA . ALA A 1 109 ? -22.138 1.907 22.501 1.000 9.011 109 ALA A CA 1
ATOM 772 C C . ALA A 1 109 ? -21.781 1.226 23.821 1.000 8.609 109 ALA A C 1
ATOM 773 O O . ALA A 1 109 ? -20.808 1.600 24.488 1.000 9.915 109 ALA A O 1
ATOM 775 N N . VAL A 1 110 ? -22.528 0.174 24.184 1.000 8.446 110 VAL A N 1
ATOM 776 C CA . VAL A 1 110 ? -22.260 -0.540 25.429 1.000 9.103 110 VAL A CA 1
ATOM 777 C C . VAL A 1 110 ? -20.962 -1.328 25.305 1.000 8.539 110 VAL A C 1
ATOM 778 O O . VAL A 1 110 ? -20.114 -1.333 26.234 1.000 9.542 110 VAL A O 1
ATOM 782 N N . SER A 1 111 ? -20.663 -1.848 24.116 1.000 9.187 111 SER A N 1
ATOM 783 C CA . SER A 1 111 ? -19.439 -2.616 23.921 1.000 8.448 111 SER A CA 1
ATOM 784 C C . SER A 1 111 ? -18.212 -1.755 24.219 1.000 9.229 111 SER A C 1
ATOM 785 O O . SER A 1 111 ? -17.214 -2.204 24.822 1.000 9.380 111 SER A O 1
ATOM 789 N N . LEU A 1 112 ? -18.234 -0.495 23.796 1.000 9.402 112 LEU A N 1
ATOM 790 C CA . LEU A 1 112 ? -17.093 0.393 23.963 1.000 9.252 112 LEU A CA 1
ATOM 791 C C . LEU A 1 112 ? -16.783 0.577 25.449 1.000 10.317 112 LEU A C 1
ATOM 792 O O . LEU A 1 112 ? -15.605 0.595 25.826 1.000 10.792 112 LEU A O 1
ATOM 797 N N . THR A 1 113 ? -17.829 0.698 26.291 1.000 11.103 113 THR A N 1
ATOM 798 C CA . THR A 1 113 ? -17.689 0.910 27.734 1.000 11.361 113 THR A CA 1
ATOM 799 C C . THR A 1 113 ? -17.068 -0.301 28.408 1.000 11.949 113 THR A C 1
ATOM 800 O O . THR A 1 113 ? -16.750 -0.179 29.608 1.000 12.393 113 THR A O 1
ATOM 804 N N . GLN A 1 114 ? -16.894 -1.435 27.721 1.000 10.687 114 GLN A N 1
ATOM 805 C CA . GLN A 1 114 ? -16.231 -2.603 28.306 1.000 13.141 114 GLN A CA 1
ATOM 806 C C . GLN A 1 114 ? -14.721 -2.548 28.066 1.000 12.200 114 GLN A C 1
ATOM 807 O O . GLN A 1 114 ? -13.981 -3.387 28.581 1.000 13.640 114 GLN A O 1
ATOM 813 N N . CYS A 1 115 ? -14.234 -1.539 27.342 1.000 11.329 115 CYS A N 1
ATOM 814 C CA . CYS A 1 115 ? -12.861 -1.445 26.896 1.000 10.812 115 CYS A CA 1
ATOM 815 C C . CYS A 1 115 ? -12.144 -0.267 27.555 1.000 10.856 115 CYS A C 1
ATOM 816 O O . CYS A 1 115 ? -12.605 0.882 27.452 1.000 11.915 115 CYS A O 1
ATOM 819 N N . ASN A 1 116 ? -10.972 -0.537 28.184 1.000 11.470 116 ASN A N 1
ATOM 820 C CA . ASN A 1 116 ? -10.175 0.465 28.861 1.000 13.137 116 ASN A CA 1
ATOM 821 C C . ASN A 1 116 ? -9.842 1.575 27.889 1.000 9.429 116 ASN A C 1
ATOM 822 O O . ASN A 1 116 ? -9.242 1.348 26.828 1.000 12.590 116 ASN A O 1
ATOM 827 N N . GLY 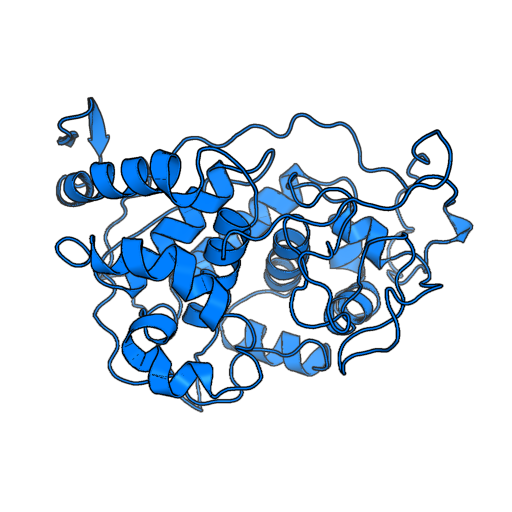A 1 117 ? -10.220 2.793 28.218 1.000 11.561 117 GLY A N 1
ATOM 828 C CA . GLY A 1 117 ? -9.862 3.975 27.464 1.000 12.167 117 GLY A CA 1
ATOM 829 C C . GLY A 1 117 ? -10.904 4.408 26.418 1.000 11.352 117 GLY A C 1
ATOM 830 O O . GLY A 1 117 ? -10.793 5.497 25.861 1.000 12.044 117 GLY A O 1
ATOM 831 N N . ALA A 1 118 ? -11.880 3.536 26.076 1.000 11.703 118 ALA A N 1
ATOM 832 C CA . ALA A 1 118 ? -12.823 3.872 25.005 1.000 10.989 118 ALA A CA 1
ATOM 833 C C . ALA A 1 118 ? -13.852 4.873 25.496 1.000 11.344 118 ALA A C 1
ATOM 834 O O . ALA A 1 118 ? -14.222 4.900 26.689 1.000 11.576 118 ALA A O 1
ATOM 836 N N . PRO A 1 119 ? -14.352 5.766 24.635 1.000 10.310 119 PRO A N 1
ATOM 837 C CA . PRO A 1 119 ? -15.298 6.767 25.102 1.000 11.904 119 PRO A CA 1
ATOM 838 C C . PRO A 1 119 ? -16.685 6.218 25.402 1.000 12.640 119 PRO A C 1
ATOM 839 O O . PRO A 1 119 ? -17.118 5.262 24.754 1.000 12.661 119 PRO A O 1
ATOM 843 N N . ARG A 1 120 ? -17.392 6.866 26.324 1.000 11.123 120 ARG A N 1
ATOM 844 C CA . ARG A 1 120 ? -18.839 6.789 26.383 1.000 12.098 120 ARG A CA 1
ATOM 845 C C . ARG A 1 120 ? -19.447 7.672 25.294 1.000 13.781 120 ARG A C 1
ATOM 846 O O . ARG A 1 120 ? -19.243 8.896 25.263 1.000 17.226 120 ARG A O 1
ATOM 854 N N . VAL A 1 121 ? -20.219 7.049 24.427 1.000 11.272 121 VAL A N 1
ATOM 855 C CA . VAL A 1 121 ? -20.786 7.770 23.311 1.000 10.740 121 VAL A CA 1
ATOM 856 C C . VAL A 1 121 ? -22.197 8.194 23.654 1.000 11.229 121 VAL A C 1
ATOM 857 O O . VAL A 1 121 ? -22.872 7.501 24.408 1.000 11.172 121 VAL A O 1
ATOM 861 N N . LYS A 1 122 ? -22.677 9.233 22.960 1.000 10.977 122 LYS A N 1
ATOM 862 C CA . LYS A 1 122 ? -24.087 9.583 22.970 1.000 11.133 122 LYS A CA 1
ATOM 863 C C . LYS A 1 122 ? -24.896 8.463 22.317 1.000 10.413 122 LYS A C 1
ATOM 864 O O . LYS A 1 122 ? -24.395 7.775 21.404 1.000 11.200 122 LYS A O 1
ATOM 870 N N . PHE A 1 123 ? -26.163 8.319 22.706 1.000 9.381 123 PHE A N 1
ATOM 871 C CA . PHE A 1 123 ? -27.046 7.301 22.169 1.000 8.279 123 PHE A CA 1
ATOM 872 C C . PHE A 1 123 ? -28.439 7.879 22.042 1.000 9.242 123 PHE A C 1
ATOM 873 O O . PHE A 1 123 ? -28.976 8.330 23.052 1.000 9.719 123 PHE A O 1
ATOM 881 N N . VAL A 1 124 ? -29.029 7.764 20.855 1.000 8.975 124 VAL A N 1
ATOM 882 C CA . VAL A 1 124 ? -30.411 8.110 20.638 1.000 9.649 124 VAL A CA 1
ATOM 883 C C . VAL A 1 124 ? -31.173 6.900 20.173 1.000 10.209 124 VAL A C 1
ATOM 884 O O . VAL A 1 124 ? -30.589 5.988 19.567 1.000 10.803 124 VAL A O 1
ATOM 888 N N . MET A 1 125 ? -32.492 6.920 20.349 1.000 9.903 125 MET A N 1
ATOM 889 C CA . MET A 1 125 ? -33.344 5.848 19.866 1.000 10.843 125 MET A CA 1
ATOM 890 C C . MET A 1 125 ? -34.420 6.413 18.949 1.000 11.605 125 MET A C 1
ATOM 891 O O . MET A 1 125 ? -34.630 7.631 18.892 1.000 12.834 125 MET A O 1
ATOM 897 N N . GLY A 1 126 ? -35.105 5.540 18.246 1.000 10.497 126 GLY A N 1
ATOM 898 C CA . GLY A 1 126 ? -36.2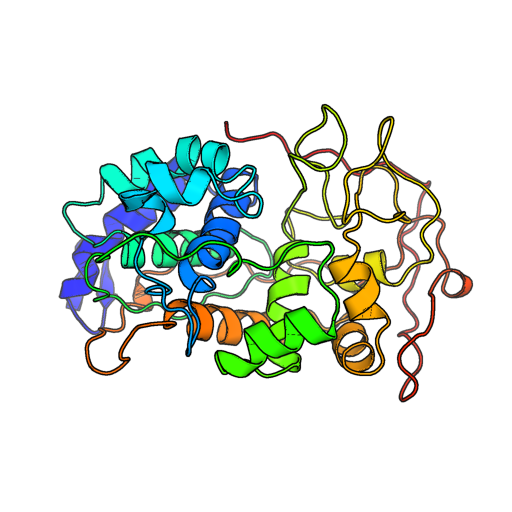41 5.958 17.417 1.000 10.699 126 GLY A CA 1
ATOM 899 C C . GLY A 1 126 ? -36.021 5.597 15.950 1.000 11.636 126 GLY A C 1
ATOM 900 O O . GLY A 1 126 ? -36.811 6.001 15.080 1.000 13.291 126 GLY A O 1
ATOM 901 N N . ARG A 1 127 ? -34.999 4.805 15.628 1.000 10.763 127 ARG A N 1
ATOM 902 C CA . ARG A 1 127 ? -34.797 4.465 14.214 1.000 10.562 127 ARG A CA 1
ATOM 903 C C . ARG A 1 127 ? -35.887 3.522 13.739 1.000 11.194 127 ARG A C 1
ATOM 904 O O . ARG A 1 127 ? -36.101 2.484 14.336 1.000 13.620 127 ARG A O 1
ATOM 912 N N . PRO A 1 128 ? -36.572 3.753 12.599 1.000 11.221 128 PRO A N 1
ATOM 913 C CA . PRO A 1 128 ? -37.632 2.858 12.188 1.000 11.124 128 PRO A CA 1
ATOM 914 C C . PRO A 1 128 ? -37.080 1.524 11.727 1.000 10.136 128 PRO A C 1
ATOM 915 O O . PRO A 1 128 ? -35.875 1.446 11.404 1.000 10.763 128 PRO A O 1
ATOM 919 N N . PRO A 1 129 ? -37.887 0.476 11.651 1.000 10.760 129 PRO A N 1
ATOM 920 C CA . PRO A 1 129 ? -37.461 -0.787 11.081 1.000 10.306 129 PRO A CA 1
ATOM 921 C C . PRO A 1 129 ? -36.987 -0.644 9.645 1.000 10.729 129 PRO A C 1
ATOM 922 O O . PRO A 1 129 ? -37.414 0.265 8.909 1.000 12.230 129 PRO A O 1
ATOM 926 N N . PRO A 1 130 ? -36.054 -1.497 9.201 1.000 9.666 130 PRO A N 1
ATOM 927 C CA . PRO A 1 130 ? -35.492 -1.372 7.852 1.000 9.703 130 PRO A CA 1
ATOM 928 C C . PRO A 1 130 ? -36.501 -1.782 6.777 1.000 10.692 130 PRO A C 1
ATOM 929 O O . PRO A 1 130 ? -37.338 -2.675 6.977 1.000 12.103 130 PRO A O 1
ATOM 933 N N . LYS A 1 131 ? -36.359 -1.187 5.596 1.000 11.620 131 LYS A N 1
ATOM 934 C CA . LYS A 1 131 ? -37.247 -1.455 4.459 1.000 12.970 131 LYS A CA 1
ATOM 935 C C . 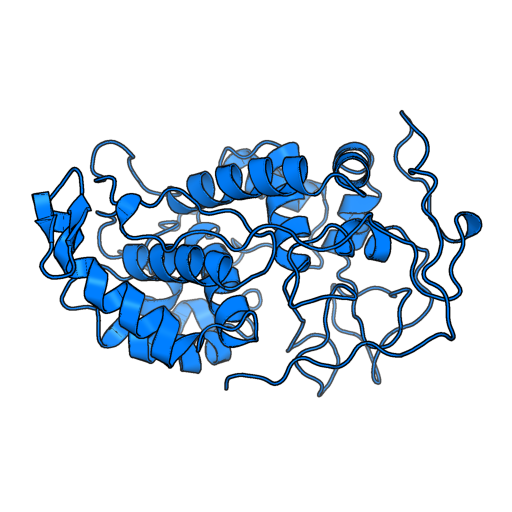LYS A 1 131 ? -36.740 -2.573 3.553 1.000 13.271 131 LYS A C 1
ATOM 936 O O . LYS A 1 131 ? -37.506 -3.378 3.018 1.000 13.953 131 LYS A O 1
ATOM 942 N N . ALA A 1 132 ? -35.415 -2.625 3.362 1.000 12.430 132 ALA A N 1
ATOM 943 C CA . ALA A 1 132 ? -34.803 -3.533 2.423 1.000 11.115 132 ALA A CA 1
ATOM 944 C C . ALA A 1 132 ? -33.336 -3.717 2.776 1.000 10.462 132 ALA A C 1
ATOM 945 O O . ALA A 1 132 ? -32.725 -2.858 3.426 1.000 10.653 132 ALA A O 1
ATOM 947 N N . ALA A 1 133 ? -32.768 -4.805 2.268 1.000 9.396 133 ALA A N 1
ATOM 948 C CA . ALA A 1 133 ? -31.325 -4.997 2.337 1.000 9.540 133 ALA A CA 1
ATOM 949 C C . ALA A 1 133 ? -30.615 -3.793 1.728 1.000 9.223 133 ALA A C 1
ATOM 950 O O . ALA A 1 133 ? -31.046 -3.255 0.694 1.000 10.346 133 ALA A O 1
ATOM 952 N N . ALA A 1 134 ? -29.427 -3.515 2.248 1.000 9.528 134 ALA A N 1
ATOM 953 C CA . ALA A 1 134 ? -28.501 -2.623 1.577 1.000 9.640 134 ALA A CA 1
ATOM 954 C C . ALA A 1 134 ? -28.143 -3.213 0.223 1.000 10.403 134 ALA A C 1
ATOM 955 O O . ALA A 1 134 ? -27.978 -4.435 0.060 1.000 11.313 134 ALA A O 1
ATOM 957 N N . PRO A 1 135 ? -27.885 -2.369 -0.793 1.000 12.374 135 PRO A N 1
ATOM 958 C CA . PRO A 1 135 ? -27.121 -2.798 -1.960 1.000 12.758 135 PRO A CA 1
ATOM 959 C C . PRO A 1 135 ? -25.757 -3.340 -1.540 1.000 12.168 135 PRO A C 1
ATOM 960 O O . PRO A 1 135 ? -25.162 -2.907 -0.563 1.000 11.318 135 PRO A O 1
ATOM 964 N N . ASN A 1 136 ? -25.229 -4.239 -2.393 1.000 11.998 136 ASN A N 1
ATOM 965 C CA . ASN A 1 136 ? -23.859 -4.700 -2.261 1.000 13.236 136 ASN A CA 1
ATOM 966 C C . ASN A 1 136 ? -22.912 -3.564 -2.640 1.000 12.648 136 ASN A C 1
ATOM 967 O O . ASN A 1 136 ? -23.336 -2.567 -3.247 1.000 13.173 136 ASN A O 1
ATOM 972 N N . LEU A 1 137 ? -21.653 -3.714 -2.195 1.000 13.018 137 LEU A N 1
ATOM 973 C CA . LEU A 1 137 ? -20.507 -2.883 -2.556 1.000 14.244 137 LEU A CA 1
ATOM 974 C C . LEU A 1 137 ? -20.520 -1.556 -1.798 1.000 13.324 137 LEU A C 1
ATOM 975 O O . LEU A 1 137 ? -19.815 -0.633 -2.143 1.000 16.870 137 LEU A O 1
ATOM 980 N N . LEU A 1 138 ? -21.304 -1.446 -0.720 1.000 11.880 138 LEU A N 1
ATOM 981 C CA . LEU A 1 138 ? -21.309 -0.229 0.094 1.000 12.100 138 LEU A CA 1
ATOM 982 C C . LEU A 1 138 ? -20.484 -0.334 1.360 1.000 13.774 138 LEU A C 1
ATOM 983 O O . LEU A 1 138 ? -20.214 0.682 2.003 1.000 16.977 138 LEU A O 1
ATOM 988 N N . VAL A 1 139 ? -20.027 -1.528 1.692 1.000 10.540 139 VAL A N 1
ATOM 989 C CA . VAL A 1 139 ? -19.134 -1.630 2.819 1.000 9.580 139 VAL A CA 1
ATOM 990 C C . VAL A 1 139 ? -17.713 -1.645 2.288 1.000 9.592 139 VAL A C 1
ATOM 991 O O . VAL A 1 139 ? -17.375 -2.520 1.504 1.000 10.658 139 VAL A O 1
ATOM 995 N N . PRO A 1 140 ? -16.863 -0.700 2.662 1.000 10.132 140 PRO A N 1
ATOM 996 C CA . PRO A 1 140 ? -15.470 -0.727 2.221 1.000 10.988 140 PRO A CA 1
ATOM 997 C C . PRO A 1 140 ? -14.763 -2.033 2.516 1.000 11.758 140 PRO A C 1
ATOM 998 O O . PRO A 1 140 ? -14.973 -2.672 3.552 1.000 11.645 140 PRO A O 1
ATOM 1002 N N . GLU A 1 141 ? -13.873 -2.393 1.591 1.000 10.810 141 GLU A N 1
ATOM 1003 C CA . GLU A 1 141 ? -13.029 -3.575 1.677 1.000 11.104 141 GLU A CA 1
ATOM 1004 C C . GLU A 1 141 ? -11.615 -3.178 1.998 1.000 10.219 141 GLU A C 1
ATOM 1005 O O . GLU A 1 141 ? -11.160 -2.088 1.698 1.000 10.010 141 GLU A O 1
ATOM 1011 N N . PRO A 1 142 ? -10.820 -4.110 2.569 1.000 9.138 142 PRO A N 1
ATOM 1012 C CA . PRO A 1 142 ? -9.452 -3.826 2.961 1.000 9.598 142 PRO A CA 1
ATOM 1013 C C . PRO A 1 142 ? -8.511 -3.632 1.774 1.000 8.568 142 PRO A C 1
ATOM 1014 O O . PRO A 1 142 ? -7.425 -3.061 1.945 1.000 9.935 142 PRO A O 1
ATOM 1018 N N . PHE A 1 143 ? -8.975 -3.971 0.549 1.000 8.670 143 PHE A N 1
ATOM 1019 C CA . PHE A 1 143 ? -8.227 -3.718 -0.682 1.000 8.784 143 PHE A CA 1
ATOM 1020 C C . PHE A 1 143 ? -8.705 -2.478 -1.406 1.000 9.429 143 PHE A C 1
ATOM 1021 O O . PHE A 1 143 ? -8.236 -2.222 -2.527 1.000 10.842 143 PHE A O 1
ATOM 1029 N N . ASP A 1 144 ? -9.636 -1.712 -0.860 1.000 9.820 144 ASP A N 1
ATOM 1030 C CA . ASP A 1 144 ? -10.024 -0.448 -1.474 1.000 9.884 144 ASP A CA 1
ATOM 1031 C C . ASP A 1 144 ? -8.927 0.604 -1.290 1.000 10.834 144 ASP A C 1
ATOM 1032 O O . ASP A 1 144 ? -8.294 0.668 -0.237 1.000 10.998 144 ASP A O 1
ATOM 1037 N N . SER A 1 145 ? -8.781 1.465 -2.300 1.000 10.854 145 SER A N 1
ATOM 1038 C CA . SER A 1 145 ? -7.790 2.534 -2.257 1.000 11.031 145 SER A CA 1
ATOM 1039 C C . SER A 1 145 ? -8.215 3.568 -1.213 1.000 10.400 145 SER A C 1
ATOM 1040 O O . SER A 1 145 ? -9.400 3.676 -0.880 1.000 9.953 145 SER A O 1
ATOM 1043 N N . VAL A 1 146 ? -7.249 4.414 -0.805 1.000 9.537 146 VAL A N 1
ATOM 1044 C CA . VAL A 1 146 ? -7.548 5.547 0.063 1.000 9.689 146 VAL A CA 1
ATOM 1045 C C . VAL A 1 146 ? -8.522 6.491 -0.612 1.000 10.018 146 VAL A C 1
ATOM 1046 O O . VAL A 1 146 ? -9.485 6.941 0.042 1.000 9.781 146 VAL A O 1
ATOM 1050 N N . ALA A 1 147 ? -8.392 6.724 -1.932 1.000 10.278 147 ALA A N 1
ATOM 1051 C CA . ALA A 1 147 ? -9.326 7.613 -2.573 1.000 9.874 147 ALA A CA 1
ATOM 1052 C C . ALA A 1 147 ? -10.741 7.032 -2.497 1.000 10.182 147 ALA A C 1
ATOM 1053 O O . ALA A 1 147 ? -11.684 7.810 -2.275 1.000 10.834 147 ALA A O 1
ATOM 1055 N N . THR A 1 148 ? -10.902 5.732 -2.709 1.000 10.378 148 THR A N 1
ATOM 1056 C CA . THR A 1 148 ? -12.212 5.102 -2.621 1.000 11.441 148 THR A CA 1
ATOM 1057 C C . THR A 1 148 ? -12.808 5.220 -1.206 1.000 11.307 148 THR A C 1
ATOM 1058 O O . THR A 1 148 ? -13.974 5.593 -1.058 1.000 11.189 148 THR A O 1
ATOM 1062 N N . ILE A 1 149 ? -11.994 4.986 -0.161 1.000 9.847 149 ILE A N 1
ATOM 1063 C CA . ILE A 1 149 ? -12.415 5.037 1.224 1.000 9.331 149 ILE A CA 1
ATOM 1064 C C . ILE A 1 149 ? -12.858 6.445 1.531 1.000 9.162 149 ILE A C 1
ATOM 1065 O O . ILE A 1 149 ? -13.891 6.644 2.168 1.000 9.762 149 ILE A O 1
ATOM 1070 N N . LEU A 1 150 ? -12.032 7.425 1.148 1.000 9.411 150 LEU A N 1
ATOM 1071 C CA . LEU A 1 150 ? -12.346 8.801 1.478 1.000 10.418 150 LEU A CA 1
ATOM 1072 C C . LEU A 1 150 ? -13.570 9.270 0.738 1.000 9.620 150 LEU A C 1
ATOM 1073 O O . LEU A 1 150 ? -14.279 10.121 1.313 1.000 11.374 150 LEU A O 1
ATOM 1078 N N . GLN A 1 151 ? -13.809 8.840 -0.494 1.000 10.174 151 GLN A N 1
ATOM 1079 C CA . GLN A 1 151 ? -15.037 9.192 -1.218 1.000 11.632 151 GLN A CA 1
ATOM 1080 C C . GLN A 1 151 ? -16.268 8.615 -0.489 1.000 11.361 151 GLN A C 1
ATOM 1081 O O . GLN A 1 151 ? -17.281 9.310 -0.345 1.000 11.754 151 GLN A O 1
ATOM 1087 N N . ARG A 1 152 ? -16.193 7.357 -0.046 1.000 10.474 152 ARG A N 1
ATOM 1088 C CA . ARG A 1 152 ? -17.334 6.759 0.654 1.000 11.033 152 ARG A CA 1
ATOM 1089 C C . ARG A 1 152 ? -17.627 7.459 1.986 1.000 11.185 152 ARG A C 1
ATOM 1090 O O . ARG A 1 152 ? -18.770 7.875 2.231 1.000 12.249 152 ARG A O 1
ATOM 1098 N N . PHE A 1 153 ? -16.648 7.611 2.859 1.000 9.289 153 PHE A N 1
ATOM 1099 C CA . PHE A 1 153 ? -16.882 8.302 4.105 1.000 9.435 153 PHE A CA 1
ATOM 1100 C C . PHE A 1 153 ? -17.212 9.765 3.873 1.000 10.377 153 PHE A C 1
ATOM 1101 O O . PHE A 1 153 ? -18.104 10.307 4.541 1.000 10.459 153 PHE A O 1
ATOM 1109 N N . GLY A 1 154 ? -16.538 10.412 2.925 1.000 10.141 154 GLY A N 1
ATOM 1110 C CA . GLY A 1 154 ? -16.754 11.842 2.685 1.000 10.144 154 GLY A CA 1
ATOM 1111 C C . GLY A 1 154 ? -18.156 12.124 2.147 1.000 10.043 154 GLY A C 1
ATOM 1112 O O . GLY A 1 154 ? -18.791 13.134 2.550 1.000 11.543 154 GLY A O 1
ATOM 1113 N N . GLU A 1 155 ? -18.663 11.270 1.274 1.000 10.325 155 GLU A N 1
ATOM 1114 C CA . GLU A 1 155 ? -19.992 11.503 0.712 1.000 10.640 155 GLU A CA 1
ATOM 1115 C C . GLU A 1 155 ? -21.060 11.284 1.785 1.000 10.821 155 GLU A C 1
ATOM 1116 O O . GLU A 1 155 ? -22.198 11.725 1.633 1.000 13.228 155 GLU A O 1
ATOM 1122 N N . LEU A 1 156 ? -20.709 10.631 2.895 1.000 10.279 156 LEU A N 1
ATOM 1123 C CA . LEU A 1 156 ? -21.625 10.381 4.011 1.000 10.148 156 LEU A CA 1
ATOM 1124 C C . LEU A 1 156 ? -21.464 11.432 5.101 1.000 11.687 156 LEU A C 1
ATOM 1125 O O . LEU A 1 156 ? -22.114 11.312 6.131 1.000 13.581 156 LEU A O 1
ATOM 1130 N N . GLY A 1 157 ? -20.576 12.408 4.930 1.000 11.676 157 GLY A N 1
ATOM 1131 C CA . GLY A 1 157 ? -20.527 13.526 5.840 1.000 11.964 157 GLY A CA 1
ATOM 1132 C C . GLY A 1 157 ? -19.377 13.487 6.851 1.000 11.592 157 GLY A C 1
ATOM 1133 O O . GLY A 1 157 ? -19.278 14.354 7.727 1.000 13.443 157 GLY A O 1
ATOM 1134 N N . PHE A 1 158 ? -18.483 12.482 6.769 1.000 10.445 158 PHE A N 1
ATOM 1135 C CA . PHE A 1 158 ? -17.358 12.405 7.669 1.000 10.007 158 PHE A CA 1
ATOM 1136 C C . PHE A 1 158 ? -16.182 13.233 7.145 1.000 9.841 158 PHE A C 1
ATOM 1137 O O . PHE A 1 158 ? -15.831 13.161 5.961 1.000 12.901 158 PHE A O 1
ATOM 1145 N N . THR A 1 159 ? -15.536 13.902 8.083 1.000 10.527 159 THR A N 1
ATOM 1146 C CA . THR A 1 159 ? -14.260 14.538 7.736 1.000 11.055 159 THR A CA 1
ATOM 1147 C C . THR A 1 159 ? -13.173 13.475 7.606 1.000 11.717 159 THR A C 1
ATOM 1148 O O . THR A 1 159 ? -13.330 12.367 8.141 1.000 12.179 159 THR A O 1
ATOM 1152 N N . LYS A 1 160 ? -12.033 13.824 7.014 1.000 10.953 160 LYS A N 1
ATOM 1153 C CA . LYS A 1 160 ? -10.923 12.897 6.967 1.000 11.663 160 LYS A CA 1
ATOM 1154 C C . LYS A 1 160 ? -10.478 12.579 8.379 1.000 10.372 160 LYS A C 1
ATOM 1155 O O . LYS A 1 160 ? -10.088 11.435 8.634 1.000 9.906 160 LYS A O 1
ATOM 1161 N N . GLU A 1 161 ? -10.434 13.554 9.282 1.000 10.397 161 GLU A N 1
ATOM 1162 C CA . GLU A 1 161 ? -10.088 13.346 10.663 1.000 9.819 161 GLU A CA 1
ATOM 1163 C C . GLU A 1 161 ? -10.950 12.241 11.310 1.000 10.049 161 GLU A C 1
ATOM 1164 O O . GLU A 1 161 ? -10.457 11.335 11.986 1.000 10.473 161 GLU A O 1
ATOM 1170 N N . GLU A 1 162 ? -12.280 12.386 11.179 1.000 9.628 162 GLU A N 1
ATOM 1171 C CA . GLU A 1 162 ? -13.216 11.437 11.755 1.000 9.805 162 GLU A CA 1
ATOM 1172 C C . GLU A 1 162 ? -12.992 10.073 11.131 1.000 8.255 162 GLU A C 1
ATOM 1173 O O . GLU A 1 162 ? -13.120 9.073 11.828 1.000 9.249 162 GLU A O 1
ATOM 1179 N N . THR A 1 163 ? -12.750 10.013 9.834 1.000 8.799 163 THR A N 1
ATOM 1180 C CA . THR A 1 163 ? -12.590 8.782 9.057 1.000 8.394 163 THR A CA 1
ATOM 1181 C C . THR A 1 163 ? -11.415 8.003 9.623 1.000 8.896 163 THR A C 1
ATOM 1182 O O . THR A 1 163 ? -11.551 6.813 9.943 1.000 9.224 163 THR A O 1
ATOM 1186 N N . VAL A 1 164 ? -10.268 8.652 9.770 1.000 9.031 164 VAL A N 1
ATOM 1187 C CA . VAL A 1 164 ? -9.087 8.008 10.290 1.000 8.625 164 VAL A CA 1
ATOM 1188 C C . VAL A 1 164 ? -9.273 7.582 11.721 1.000 8.572 164 VAL A C 1
ATOM 1189 O O . VAL A 1 164 ? -8.895 6.440 12.109 1.000 9.449 164 VAL A O 1
ATOM 1193 N N . ALA A 1 165 ? -9.900 8.452 12.550 1.000 8.513 165 ALA A N 1
ATOM 1194 C CA . ALA A 1 165 ? -10.096 8.116 13.937 1.000 8.359 165 ALA A CA 1
ATOM 1195 C C . ALA A 1 165 ? -10.991 6.879 14.101 1.000 8.628 165 ALA A C 1
ATOM 1196 O O . ALA A 1 165 ? -10.721 6.023 14.925 1.000 9.864 165 ALA A O 1
ATOM 1198 N N . VAL A 1 166 ? -12.074 6.792 13.330 1.000 8.547 166 VAL A N 1
ATOM 1199 C CA . VAL A 1 166 ? -13.071 5.739 13.544 1.000 7.689 166 VAL A CA 1
ATOM 1200 C C . VAL A 1 166 ? -12.503 4.401 13.046 1.000 8.323 166 VAL A C 1
ATOM 1201 O O . VAL A 1 166 ? -12.794 3.366 13.631 1.000 9.914 166 VAL A O 1
ATOM 1205 N N . ILE A 1 167 ? -11.774 4.409 11.947 1.000 7.930 167 ILE A N 1
ATOM 1206 C CA . ILE A 1 167 ? -11.134 3.201 11.414 1.000 8.274 167 ILE A CA 1
ATOM 1207 C C . ILE A 1 167 ? -10.021 2.766 12.349 1.000 8.849 167 ILE A C 1
ATOM 1208 O O . ILE A 1 167 ? -10.037 1.641 12.848 1.000 9.055 167 ILE A O 1
ATOM 1213 N N . GLY A 1 168 ? -9.024 3.617 12.514 1.000 10.032 168 GLY A N 1
ATOM 1214 C CA . GLY A 1 168 ? -7.862 3.264 13.300 1.000 10.053 168 GLY A CA 1
ATOM 1215 C C . GLY A 1 168 ? -8.221 2.975 14.748 1.000 8.406 168 GLY A C 1
ATOM 1216 O O . GLY A 1 168 ? -7.777 1.945 15.295 1.000 10.434 168 GLY A O 1
ATOM 1217 N N . GLY A 1 169 ? -9.090 3.797 15.379 1.000 9.600 169 GLY A N 1
ATOM 1218 C CA . GLY A 1 169 ? -9.490 3.575 16.736 1.000 9.177 169 GLY A CA 1
ATOM 1219 C C . GLY A 1 169 ? -10.195 2.224 16.908 1.000 9.703 169 GLY A C 1
ATOM 1220 O O . GLY A 1 169 ? -9.932 1.464 17.861 1.000 10.140 169 GLY A O 1
ATOM 1221 N N . SER A 1 170 ? -11.121 1.884 15.984 1.000 9.326 170 SER A N 1
ATOM 1222 C CA . SER A 1 170 ? -11.793 0.602 16.052 1.000 8.974 170 SER A CA 1
ATOM 1223 C C . SER A 1 170 ? -10.762 -0.539 16.041 1.000 8.282 170 SER A C 1
ATOM 1224 O O . SER A 1 170 ? -10.940 -1.568 16.702 1.000 8.666 170 SER A O 1
ATOM 1227 N N . HIS A 1 171 ? -9.764 -0.415 15.166 1.000 7.834 171 HIS A N 1
ATOM 1228 C CA . HIS A 1 171 ? -8.771 -1.450 14.973 1.000 7.981 171 HIS A CA 1
ATOM 1229 C C . HIS A 1 171 ? -7.814 -1.557 16.132 1.000 8.965 171 HIS A C 1
ATOM 1230 O O . HIS A 1 171 ? -7.085 -2.540 16.191 1.000 8.334 171 HIS A O 1
ATOM 1237 N N . SER A 1 172 ? -7.892 -0.625 17.085 1.000 7.996 172 SER A N 1
ATOM 1238 C CA . SER A 1 172 ? -7.230 -0.768 18.374 1.000 8.540 172 SER A CA 1
ATOM 1239 C C . SER A 1 172 ? -7.814 -1.893 19.218 1.000 8.259 172 SER A C 1
ATOM 1240 O O . SER A 1 172 ? -7.152 -2.369 20.140 1.000 9.306 172 SER A O 1
ATOM 1243 N N . VAL A 1 173 ? -9.050 -2.275 18.950 1.000 8.420 173 VAL A N 1
ATOM 1244 C CA . VAL A 1 173 ? -9.764 -3.223 19.789 1.000 8.679 173 VAL A CA 1
ATOM 1245 C C . VAL A 1 173 ? -10.449 -4.251 18.871 1.000 9.085 173 VAL A C 1
ATOM 1246 O O . VAL A 1 173 ? -11.686 -4.311 18.741 1.000 8.192 173 VAL A O 1
ATOM 1250 N N . ALA A 1 174 ? -9.624 -5.061 18.185 1.000 8.192 174 ALA A N 1
ATOM 1251 C CA . ALA A 1 174 ? -10.130 -5.801 17.030 1.000 8.352 174 ALA A CA 1
ATOM 1252 C C . ALA A 1 174 ? -9.149 -6.843 16.558 1.000 8.908 174 ALA A C 1
ATOM 1253 O O . ALA A 1 174 ? -7.934 -6.675 16.637 1.000 9.821 174 ALA A O 1
ATOM 1255 N N . GLY A 1 175 ? -9.731 -7.898 15.993 1.000 9.205 175 GLY A N 1
ATOM 1256 C CA . GLY A 1 175 ? -8.908 -8.871 15.292 1.000 9.077 175 GLY A CA 1
ATOM 1257 C C . GLY A 1 175 ? -9.534 -9.333 13.982 1.000 9.497 175 GLY A C 1
ATOM 1258 O O . GLY A 1 175 ? -10.722 -9.092 13.705 1.000 9.773 175 GLY A O 1
ATOM 1259 N N . ALA A 1 176 ? -8.741 -10.054 13.188 1.000 8.875 176 ALA A N 1
ATOM 1260 C CA . ALA A 1 176 ? -9.140 -10.572 11.894 1.000 9.079 176 ALA A CA 1
ATOM 1261 C C . ALA A 1 176 ? -9.376 -12.057 12.005 1.000 8.806 176 ALA A C 1
ATOM 1262 O O . ALA A 1 176 ? -8.477 -12.795 12.455 1.000 9.521 176 ALA A O 1
ATOM 1264 N N . ASP A 1 177 ? -10.564 -12.478 11.591 1.000 8.762 177 ASP A N 1
ATOM 1265 C CA . ASP A 1 177 ? -11.017 -13.865 11.705 1.000 9.054 177 ASP A CA 1
ATOM 1266 C C . ASP A 1 177 ? -11.011 -14.592 10.377 1.000 9.153 177 ASP A C 1
ATOM 1267 O O . ASP A 1 177 ? -11.059 -15.836 10.398 1.000 10.555 177 ASP A O 1
ATOM 1272 N N . ASP A 1 178 ? -10.965 -13.900 9.260 1.000 9.362 178 ASP A N 1
ATOM 1273 C CA . ASP A 1 178 ? -11.181 -14.417 7.915 1.000 10.298 178 ASP A CA 1
ATOM 1274 C C . ASP A 1 178 ? -10.080 -13.934 6.982 1.000 9.496 178 ASP A C 1
ATOM 1275 O O . ASP A 1 178 ? -10.275 -13.979 5.741 1.000 13.253 178 ASP A O 1
ATOM 1280 N N . ILE A 1 179 ? -8.949 -13.512 7.512 1.000 10.423 179 ILE A N 1
ATOM 1281 C CA . ILE A 1 179 ? -7.817 -13.035 6.721 1.000 10.690 179 ILE A CA 1
ATOM 1282 C C . ILE A 1 179 ? -6.649 -14.020 6.730 1.000 11.390 179 ILE A C 1
ATOM 1283 O O . ILE A 1 179 ? -6.150 -14.368 5.656 1.000 13.406 179 ILE A O 1
ATOM 1288 N N . VAL A 1 180 ? -6.210 -14.433 7.904 1.000 10.321 180 VAL A N 1
ATOM 1289 C CA . VAL A 1 180 ? -5.113 -15.374 8.037 1.000 11.214 180 VAL A CA 1
ATOM 1290 C C . VAL A 1 180 ? -5.676 -16.761 7.813 1.000 13.082 180 VAL A C 1
ATOM 1291 O O . VAL A 1 180 ? -6.599 -17.174 8.505 1.000 13.187 180 VAL A O 1
ATOM 1295 N N . PRO A 1 181 ? -5.217 -17.510 6.791 1.000 13.401 181 PRO A N 1
ATOM 1296 C CA . PRO A 1 181 ? -5.815 -18.811 6.532 1.000 13.474 181 PRO A CA 1
ATOM 1297 C C . PRO A 1 181 ? -5.913 -19.658 7.786 1.000 12.415 181 PRO A C 1
ATOM 1298 O O . PRO A 1 181 ? -4.910 -19.957 8.419 1.000 13.888 181 PRO A O 1
ATOM 1302 N N . ASN A 1 182 ? -7.125 -20.157 8.026 1.000 12.754 182 ASN A N 1
ATOM 1303 C CA . ASN A 1 182 ? -7.402 -21.138 9.069 1.000 14.072 182 ASN A CA 1
ATOM 1304 C C . ASN A 1 182 ? -7.131 -20.641 10.473 1.000 14.203 182 ASN A C 1
ATOM 1305 O O . ASN A 1 182 ? -7.009 -21.420 11.424 1.000 17.667 182 ASN A O 1
ATOM 1310 N N . GLU A 1 183 ? -6.981 -19.323 10.660 1.000 13.033 183 GLU A N 1
ATOM 1311 C CA . GLU A 1 183 ? -6.746 -18.799 11.981 1.000 11.768 183 GLU A CA 1
ATOM 1312 C C . GLU A 1 183 ? -7.737 -17.658 12.264 1.000 12.204 183 GLU A C 1
ATOM 1313 O O . GLU A 1 183 ? -8.114 -16.938 11.350 1.000 15.365 183 GLU A O 1
ATOM 1319 N N . GLN A 1 184 ? -8.176 -17.582 13.503 1.000 11.098 184 GLN A N 1
ATOM 1320 C CA . GLN A 1 184 ? -9.151 -16.576 13.920 1.000 11.951 184 GLN A CA 1
ATOM 1321 C C . GLN A 1 184 ? -8.574 -15.753 15.049 1.000 10.372 184 GLN A C 1
ATOM 1322 O O . GLN A 1 184 ? -7.681 -16.165 15.788 1.000 10.983 184 GLN A O 1
ATOM 1328 N N . GLY A 1 185 ? -9.132 -14.558 15.255 1.000 9.952 185 GLY A N 1
ATOM 1329 C CA . GLY A 1 185 ? -8.767 -13.764 16.404 1.000 9.415 185 GLY A CA 1
ATOM 1330 C C . GLY A 1 185 ? -7.367 -13.137 16.325 1.000 8.310 185 GLY A C 1
ATOM 1331 O O . GLY A 1 185 ? -6.769 -12.887 17.353 1.000 10.402 185 GLY A O 1
ATOM 1332 N N . ILE A 1 186 ? -6.869 -12.849 15.115 1.000 8.870 186 ILE A N 1
ATOM 1333 C CA . ILE A 1 186 ? -5.511 -12.333 14.962 1.000 8.614 186 ILE A CA 1
ATOM 1334 C C . ILE A 1 186 ? -5.579 -10.809 15.113 1.000 9.576 186 ILE A C 1
ATOM 1335 O O . ILE A 1 186 ? -6.133 -10.123 14.263 1.000 9.111 186 ILE A O 1
ATOM 1340 N N . PRO A 1 187 ? -5.008 -10.219 16.182 1.000 9.193 187 PRO A N 1
ATOM 1341 C CA . PRO A 1 187 ? -5.229 -8.785 16.405 1.000 9.234 187 PRO A CA 1
ATOM 1342 C C . PRO A 1 187 ? -4.552 -7.885 15.388 1.000 9.111 187 PRO A C 1
ATOM 1343 O O . PRO A 1 187 ? -3.509 -8.204 14.822 1.000 8.765 187 PRO A O 1
ATOM 1347 N N . PHE A 1 188 ? -5.112 -6.696 15.214 1.000 8.870 188 PHE A N 1
ATOM 1348 C CA . PHE A 1 188 ? -4.478 -5.668 14.420 1.000 8.515 188 PHE A CA 1
ATOM 1349 C C . PHE A 1 188 ? -3.424 -4.877 15.200 1.000 8.114 188 PHE A C 1
ATOM 1350 O O . PHE A 1 188 ? -2.448 -4.391 14.613 1.000 10.024 188 PHE A O 1
ATOM 1358 N N . ASP A 1 189 ? -3.548 -4.783 16.535 1.000 7.397 189 ASP A N 1
ATOM 1359 C CA . ASP A 1 189 ? -2.525 -4.151 17.345 1.000 9.281 189 ASP A CA 1
ATOM 1360 C C . ASP A 1 189 ? -2.134 -5.047 18.511 1.000 10.013 189 ASP A C 1
ATOM 1361 O O . ASP A 1 189 ? -2.681 -6.128 18.700 1.000 9.905 189 ASP A O 1
ATOM 1366 N N . GLN A 1 190 ? -1.140 -4.567 19.277 1.000 9.690 190 GLN A N 1
ATOM 1367 C CA . GLN A 1 190 ? -0.599 -5.380 20.368 1.000 10.285 190 GLN A CA 1
ATOM 1368 C C . GLN A 1 190 ? -1.520 -5.521 21.570 1.000 10.160 190 GLN A C 1
ATOM 1369 O O . GLN A 1 190 ? -1.308 -6.442 22.386 1.000 12.997 190 GLN A O 1
ATOM 1375 N N . THR A 1 191 ? -2.621 -4.759 21.592 1.000 9.239 191 THR A N 1
ATOM 1376 C CA . THR A 1 191 ? -3.468 -4.646 22.767 1.000 8.943 191 THR A CA 1
ATOM 1377 C C . THR A 1 191 ? -4.950 -4.634 22.317 1.000 8.597 191 THR A C 1
ATOM 1378 O O . THR A 1 191 ? -5.661 -3.608 22.473 1.000 9.039 191 THR A O 1
ATOM 1382 N N . PRO A 1 192 ? -5.529 -5.753 21.801 1.000 8.780 192 PRO A N 1
ATOM 1383 C CA . PRO A 1 192 ? -6.899 -5.710 21.308 1.000 9.352 192 PRO A CA 1
ATOM 1384 C C . PRO A 1 192 ? -7.947 -5.531 22.402 1.000 9.672 192 PRO A C 1
ATOM 1385 O O . PRO A 1 192 ? -9.114 -5.305 22.078 1.000 9.691 192 PRO A O 1
ATOM 1389 N N . SER A 1 193 ? -7.579 -5.606 23.710 1.000 9.771 193 SER A N 1
ATOM 1390 C CA . SER A 1 193 ? -8.427 -5.362 24.852 1.000 11.178 193 SER A CA 1
ATOM 1391 C C . SER A 1 193 ? -8.309 -3.921 25.372 1.000 11.280 193 SER A C 1
ATOM 1392 O O . SER A 1 193 ? -8.958 -3.606 26.373 1.000 13.169 193 SER A O 1
ATOM 1396 N N . ILE A 1 194 ? -7.510 -3.066 24.762 1.000 9.845 194 ILE A N 1
ATOM 1397 C CA . ILE A 1 194 ? -7.228 -1.735 25.290 1.000 10.163 194 ILE A CA 1
ATOM 1398 C C . ILE A 1 194 ? -7.379 -0.737 24.166 1.000 7.795 194 ILE A C 1
ATOM 1399 O O . ILE A 1 194 ? -6.762 -0.851 23.080 1.000 9.583 194 ILE A O 1
ATOM 1404 N N . PHE A 1 195 ? -8.219 0.276 24.371 1.000 9.188 195 PHE A N 1
ATOM 1405 C CA . PHE A 1 195 ? -8.482 1.339 23.420 1.000 9.712 195 PHE A CA 1
ATOM 1406 C C . PHE A 1 195 ? -7.364 2.368 23.520 1.000 9.683 195 PHE A C 1
ATOM 1407 O O . PHE A 1 195 ? -7.581 3.459 24.047 1.000 12.641 195 PHE A O 1
ATOM 1415 N N . ASP A 1 196 ? -6.199 2.018 23.005 1.000 10.256 196 ASP A N 1
ATOM 1416 C CA . ASP A 1 196 ? -5.008 2.862 23.038 1.000 9.877 196 ASP A CA 1
ATOM 1417 C C . ASP A 1 196 ? -4.609 3.215 21.616 1.000 10.011 196 ASP A C 1
ATOM 1418 O O . ASP A 1 196 ? -5.354 2.936 20.658 1.000 11.065 196 ASP A O 1
ATOM 1423 N N . THR A 1 197 ? -3.426 3.881 21.471 1.000 9.512 197 THR A N 1
ATOM 1424 C CA . THR A 1 197 ? -2.976 4.282 20.154 1.000 9.497 197 THR A CA 1
ATOM 1425 C C . THR A 1 197 ? -1.878 3.357 19.614 1.000 9.538 197 THR A C 1
ATOM 1426 O O . THR A 1 197 ? -1.248 3.686 18.605 1.000 9.914 197 THR A O 1
ATOM 1430 N N . GLN A 1 198 ? -1.742 2.139 20.137 1.000 10.398 198 GLN A N 1
ATOM 1431 C CA . GLN A 1 198 ? -0.783 1.162 19.618 1.000 9.761 198 GLN A CA 1
ATOM 1432 C C . GLN A 1 198 ? -1.021 0.852 18.142 1.000 9.604 198 GLN A C 1
ATOM 1433 O O . GLN A 1 198 ? -0.083 0.686 17.386 1.000 9.944 198 GLN A O 1
ATOM 1439 N N . ILE A 1 199 ? -2.316 0.780 17.727 1.000 8.176 199 ILE A N 1
ATOM 1440 C CA . ILE A 1 199 ? -2.645 0.514 16.313 1.000 8.853 199 ILE A CA 1
ATOM 1441 C C . ILE A 1 199 ? -1.859 1.494 15.435 1.000 7.903 199 ILE A C 1
ATOM 1442 O O . ILE A 1 199 ? -1.384 1.145 14.345 1.000 8.274 199 ILE A O 1
ATOM 1447 N N . PHE A 1 200 ? -1.908 2.804 15.772 1.000 7.909 200 PHE A N 1
ATOM 1448 C CA . PHE A 1 200 ? -1.299 3.843 14.931 1.000 8.666 200 PHE A CA 1
ATOM 1449 C C . PHE A 1 200 ? 0.211 3.610 14.805 1.000 8.810 200 PHE A C 1
ATOM 1450 O O . PHE A 1 200 ? 0.759 3.782 13.714 1.000 9.628 200 PHE A O 1
ATOM 1458 N N . VAL A 1 201 ? 0.861 3.300 15.891 1.000 9.130 201 VAL A N 1
ATOM 1459 C CA . VAL A 1 201 ? 2.275 2.919 15.912 1.000 9.586 201 VAL A CA 1
ATOM 1460 C C . VAL A 1 201 ? 2.537 1.669 15.081 1.000 9.628 201 VAL A C 1
ATOM 1461 O O . VAL A 1 201 ? 3.422 1.615 14.237 1.000 8.981 201 VAL A O 1
ATOM 1465 N N . ASP A 1 202 ? 1.773 0.626 15.363 1.000 9.184 202 ASP A N 1
ATOM 1466 C CA . ASP A 1 202 ? 2.041 -0.709 14.848 1.000 7.667 202 ASP A CA 1
ATOM 1467 C C . ASP A 1 202 ? 2.007 -0.665 13.307 1.000 8.571 202 ASP A C 1
ATOM 1468 O O . ASP A 1 202 ? 2.799 -1.305 12.622 1.000 8.845 202 ASP A O 1
ATOM 1473 N N . VAL A 1 203 ? 1.018 0.067 12.794 1.000 7.227 203 VAL A N 1
ATOM 1474 C CA . VAL A 1 203 ? 0.823 0.140 11.344 1.000 7.115 203 VAL A CA 1
ATOM 1475 C C . VAL A 1 203 ? 1.942 0.950 10.659 1.000 7.756 203 VAL A C 1
ATOM 1476 O O . VAL A 1 203 ? 2.202 0.750 9.460 1.000 7.933 203 VAL A O 1
ATOM 1480 N N . GLN A 1 204 ? 2.519 1.952 11.315 1.000 8.994 204 GLN A N 1
ATOM 1481 C CA . GLN A 1 204 ? 3.502 2.839 10.711 1.000 9.083 204 GLN A CA 1
ATOM 1482 C C . GLN A 1 204 ? 4.878 2.185 10.581 1.000 10.381 204 GLN A C 1
ATOM 1483 O O . GLN A 1 204 ? 5.728 2.653 9.838 1.000 10.682 204 GLN A O 1
ATOM 1489 N N . LEU A 1 205 ? 5.095 1.100 11.325 1.000 10.258 205 LEU A N 1
ATOM 1490 C CA . LEU A 1 205 ? 6.335 0.325 11.229 1.000 10.987 205 LEU A CA 1
ATOM 1491 C C . LEU A 1 205 ? 6.445 -0.336 9.870 1.000 10.864 205 LEU A C 1
ATOM 1492 O O . LEU A 1 205 ? 5.443 -0.735 9.248 1.000 11.271 205 LEU A O 1
ATOM 1497 N N . ARG A 1 206 ? 7.687 -0.569 9.425 1.000 11.393 206 ARG A N 1
ATOM 1498 C CA . ARG A 1 206 ? 7.918 -1.334 8.230 1.000 12.602 206 ARG A CA 1
ATOM 1499 C C . ARG A 1 206 ? 7.435 -2.749 8.471 1.000 12.942 206 ARG A C 1
ATOM 1500 O O . ARG A 1 206 ? 7.784 -3.394 9.447 1.000 12.984 206 ARG A O 1
ATOM 1508 N N . GLY A 1 207 ? 6.589 -3.247 7.569 1.000 12.133 207 GLY A N 1
ATOM 1509 C CA . GLY A 1 207 ? 6.168 -4.633 7.696 1.000 11.741 207 GLY A CA 1
ATOM 1510 C C . GLY A 1 207 ? 7.233 -5.593 7.193 1.000 12.028 207 GLY A C 1
ATOM 1511 O O . GLY A 1 207 ? 7.971 -5.282 6.257 1.000 13.999 207 GLY A O 1
ATOM 1512 N N . THR A 1 208 ? 7.338 -6.728 7.859 1.000 12.862 208 THR A N 1
ATOM 1513 C CA . THR A 1 208 ? 8.389 -7.700 7.559 1.000 12.957 208 THR A CA 1
ATOM 1514 C C . THR A 1 208 ? 7.878 -9.129 7.429 1.000 13.502 208 THR A C 1
ATOM 1515 O O . THR A 1 208 ? 8.664 -10.011 7.045 1.000 14.228 208 THR A O 1
ATOM 1519 N N . MET A 1 209 ? 6.625 -9.415 7.795 1.000 12.555 209 MET A N 1
ATOM 1520 C CA . MET A 1 209 ? 6.178 -10.800 7.860 1.000 13.046 209 MET A CA 1
ATOM 1521 C C . MET A 1 209 ? 4.676 -10.874 7.588 1.000 11.820 209 MET A C 1
ATOM 1522 O O . MET A 1 209 ? 3.968 -9.899 7.852 1.000 11.325 209 MET A O 1
ATOM 1527 N N . ILE A 1 210 ? 4.207 -12.071 7.254 1.000 12.197 210 ILE A N 1
ATOM 1528 C CA . ILE A 1 210 ? 2.806 -12.425 7.190 1.000 13.549 210 ILE A CA 1
ATOM 1529 C C . ILE A 1 210 ? 2.548 -13.535 8.177 1.000 15.264 210 ILE A C 1
ATOM 1530 O O . ILE A 1 210 ? 3.350 -14.501 8.216 1.000 16.242 210 ILE A O 1
ATOM 1535 N N . PRO A 1 211 ? 1.491 -13.474 9.013 1.000 12.939 211 PRO A N 1
ATOM 1536 C CA . PRO A 1 211 ? 1.125 -14.615 9.865 1.000 13.839 211 PRO A CA 1
ATOM 1537 C C . PRO A 1 211 ? 0.566 -15.765 9.034 1.000 12.048 211 PRO A C 1
ATOM 1538 O O . PRO A 1 211 ? 0.012 -15.566 7.974 1.000 13.236 211 PRO A O 1
ATOM 1542 N N . GLY A 1 212 ? 0.759 -16.999 9.507 1.000 14.484 212 GLY A N 1
ATOM 1543 C CA . GLY A 1 212 ? 0.181 -18.194 8.912 1.000 15.088 212 GLY A CA 1
ATOM 1544 C C . GLY A 1 212 ? 0.786 -18.525 7.551 1.000 15.172 212 GLY A C 1
ATOM 1545 O O . GLY A 1 212 ? 1.941 -18.175 7.287 1.000 15.107 212 GLY A O 1
ATOM 1546 N N . ASN A 1 213 ? 0.028 -19.214 6.695 1.000 15.344 213 ASN A N 1
ATOM 1547 C CA . ASN A 1 213 ? 0.597 -19.893 5.549 1.000 17.258 213 ASN A CA 1
ATOM 1548 C C . ASN A 1 213 ? 0.193 -19.315 4.194 1.000 19.625 213 ASN A C 1
ATOM 1549 O O . ASN A 1 213 ? 0.396 -19.955 3.151 1.000 21.954 213 ASN A O 1
ATOM 1554 N N . GLY A 1 214 ? -0.227 -18.068 4.181 1.000 16.961 214 GLY A N 1
ATOM 1555 C CA . GLY A 1 214 ? -0.628 -17.426 2.944 1.000 17.230 214 GLY A CA 1
ATOM 1556 C C . GLY A 1 214 ? -1.385 -16.146 3.272 1.000 16.171 214 GLY A C 1
ATOM 1557 O O . GLY A 1 214 ? -1.529 -15.830 4.449 1.000 14.316 214 GLY A O 1
ATOM 1558 N N . THR A 1 215 ? -1.843 -15.456 2.223 1.000 16.976 215 THR A N 1
ATOM 1559 C CA . THR A 1 215 ? -2.481 -14.163 2.357 1.000 18.542 215 THR A CA 1
ATOM 1560 C C . THR A 1 215 ? -3.903 -14.224 1.808 1.000 17.587 215 THR A C 1
ATOM 1561 O O . THR A 1 215 ? -4.355 -15.183 1.150 1.000 19.603 215 THR A O 1
ATOM 1565 N N . THR A 1 216 ? -4.668 -13.223 2.223 1.000 15.168 216 THR A N 1
ATOM 1566 C CA . THR A 1 216 ? -5.940 -12.888 1.628 1.000 14.310 216 THR A CA 1
ATOM 1567 C C . THR A 1 216 ? -5.832 -11.536 0.933 1.000 12.570 216 THR A C 1
ATOM 1568 O O . THR A 1 216 ? -5.169 -10.683 1.433 1.000 13.924 216 THR A O 1
ATOM 1572 N N . GLU A 1 217 ? -6.557 -11.233 -0.152 1.000 12.491 217 GLU A N 1
ATOM 1573 C CA . GLU A 1 217 ? -6.539 -9.926 -0.773 1.000 11.912 217 GLU A CA 1
ATOM 1574 C C . GLU A 1 217 ? -6.959 -8.866 0.257 1.000 11.012 217 GLU A C 1
ATOM 1575 O O . GLU A 1 217 ? -7.960 -9.023 0.937 1.000 12.377 217 GLU A O 1
ATOM 1581 N N . GLY A 1 218 ? -6.119 -7.858 0.397 1.000 11.025 218 GLY A N 1
ATOM 1582 C CA . GLY A 1 218 ? -6.358 -6.762 1.318 1.000 11.771 218 GLY A CA 1
ATOM 1583 C C . GLY A 1 218 ? -5.534 -6.929 2.588 1.000 10.307 218 GLY A C 1
ATOM 1584 O O . GLY A 1 218 ? -5.666 -6.096 3.481 1.000 10.468 218 GLY A O 1
ATOM 1585 N N . GLU A 1 219 ? -4.626 -7.926 2.642 1.000 10.187 219 GLU A N 1
ATOM 1586 C CA . GLU A 1 219 ? -3.662 -8.057 3.727 1.000 9.093 219 GLU A CA 1
ATOM 1587 C C . GLU A 1 219 ? -2.255 -7.697 3.233 1.000 9.696 219 GLU A C 1
ATOM 1588 O O . GLU A 1 219 ? -1.909 -8.017 2.101 1.000 10.649 219 GLU A O 1
ATOM 1594 N N . VAL A 1 220 ? -1.440 -7.082 4.072 1.000 10.020 220 VAL A N 1
ATOM 1595 C CA . VAL A 1 220 ? -0.055 -6.715 3.770 1.000 9.733 220 VAL A CA 1
ATOM 1596 C C . VAL A 1 220 ? 0.784 -7.223 4.936 1.000 9.515 220 VAL A C 1
ATOM 1597 O O . VAL A 1 220 ? 0.281 -7.664 5.964 1.000 10.402 220 VAL A O 1
ATOM 1601 N N . GLU A 1 221 ? 2.102 -7.075 4.834 1.000 9.261 221 GLU A N 1
ATOM 1602 C CA . GLU A 1 221 ? 2.978 -7.454 5.920 1.000 9.604 221 GLU A CA 1
ATOM 1603 C C . GLU A 1 221 ? 2.790 -6.584 7.135 1.000 8.755 221 GLU A C 1
ATOM 1604 O O . GLU A 1 221 ? 2.524 -5.375 7.052 1.000 9.975 221 GLU A O 1
ATOM 1610 N N . THR A 1 222 ? 2.996 -7.205 8.296 1.000 9.559 222 THR A N 1
ATOM 1611 C CA . THR A 1 222 ? 2.953 -6.593 9.600 1.000 9.477 222 THR A CA 1
ATOM 1612 C C . THR A 1 222 ? 4.334 -6.609 10.224 1.000 10.839 222 THR A C 1
ATOM 1613 O O . THR A 1 222 ? 5.228 -7.323 9.747 1.000 11.268 222 THR A O 1
ATOM 1617 N N . ALA A 1 223 ? 4.527 -5.864 11.327 1.000 10.343 223 ALA A N 1
ATOM 1618 C CA . ALA A 1 223 ? 5.841 -5.744 11.973 1.000 11.299 223 ALA A CA 1
ATOM 1619 C C . ALA A 1 223 ? 5.913 -6.490 13.301 1.000 12.061 223 ALA A C 1
ATOM 1620 O O . ALA A 1 223 ? 7.049 -6.751 13.785 1.000 13.836 223 ALA A O 1
ATOM 1622 N N . VAL A 1 224 ? 4.772 -6.932 13.851 1.000 12.140 224 VAL A N 1
ATOM 1623 C CA . VAL A 1 224 ? 4.743 -7.526 15.185 1.000 12.765 224 VAL A CA 1
ATOM 1624 C C . VAL A 1 224 ? 4.214 -8.946 15.064 1.000 13.035 224 VAL A C 1
ATOM 1625 O O . VAL A 1 224 ? 3.123 -9.191 14.512 1.000 12.490 224 VAL A O 1
ATOM 1629 N N . PRO A 1 225 ? 4.938 -9.987 15.506 1.000 13.946 225 PRO A N 1
ATOM 1630 C CA . PRO A 1 225 ? 4.423 -11.345 15.433 1.000 12.432 225 PRO A CA 1
ATOM 1631 C C . PRO A 1 225 ? 3.090 -11.490 16.169 1.000 11.999 225 PRO A C 1
ATOM 1632 O O . PRO A 1 225 ? 2.869 -10.918 17.249 1.000 12.413 225 PRO A O 1
ATOM 1636 N N . GLY A 1 226 ? 2.245 -12.325 15.574 1.000 13.012 226 GLY A N 1
ATOM 1637 C CA . GLY A 1 226 ? 0.904 -12.616 16.070 1.000 12.215 226 GLY A CA 1
ATOM 1638 C C . GLY A 1 226 ? -0.141 -11.551 15.720 1.000 11.936 226 GLY A C 1
ATOM 1639 O O . GLY A 1 226 ? -1.261 -11.645 16.174 1.000 12.153 226 GLY A O 1
ATOM 1640 N N . THR A 1 227 ? 0.212 -10.588 14.862 1.000 10.705 227 THR A N 1
ATOM 1641 C CA . THR A 1 227 ? -0.745 -9.598 14.399 1.000 9.050 227 THR A CA 1
ATOM 1642 C C . THR A 1 227 ? -0.922 -9.717 12.890 1.000 10.089 227 THR A C 1
ATOM 1643 O O . THR A 1 227 ? -0.218 -10.473 12.221 1.000 11.534 227 THR A O 1
ATOM 1647 N N . VAL A 1 228 ? -1.907 -8.962 12.393 1.000 8.077 228 VAL A N 1
ATOM 1648 C CA . VAL A 1 228 ? -2.113 -8.880 10.949 1.000 8.866 228 VAL A CA 1
ATOM 1649 C C . VAL A 1 228 ? -2.219 -7.399 10.624 1.000 8.409 228 VAL A C 1
ATOM 1650 O O . VAL A 1 228 ? -2.668 -6.605 11.436 1.000 9.622 228 VAL A O 1
ATOM 1654 N N . ARG A 1 229 ? -1.930 -7.059 9.366 1.000 8.069 229 ARG A N 1
ATOM 1655 C CA . ARG A 1 229 ? -2.143 -5.709 8.860 1.000 8.393 229 ARG A CA 1
ATOM 1656 C C . ARG A 1 229 ? -2.994 -5.712 7.615 1.000 8.459 229 ARG A C 1
ATOM 1657 O O . ARG A 1 229 ? -2.764 -6.439 6.637 1.000 8.447 229 ARG A O 1
ATOM 1665 N N . LEU A 1 230 ? -3.981 -4.804 7.609 1.000 7.974 230 LEU A N 1
ATOM 1666 C CA . LEU A 1 230 ? -4.808 -4.585 6.428 1.000 7.963 230 LEU A CA 1
ATOM 1667 C C . LEU A 1 230 ? -4.092 -3.614 5.524 1.000 7.160 230 LEU A C 1
ATOM 1668 O O . LEU A 1 230 ? -3.541 -2.583 5.937 1.000 8.212 230 LEU A O 1
ATOM 1673 N N . GLN A 1 231 ? -4.283 -3.801 4.208 1.000 8.826 231 GLN A N 1
ATOM 1674 C CA . GLN A 1 231 ? -3.770 -2.882 3.204 1.000 9.080 231 GLN A CA 1
ATOM 1675 C C . GLN A 1 231 ? -4.374 -1.487 3.392 1.000 7.875 231 GLN A C 1
ATOM 1676 O O . GLN A 1 231 ? -3.723 -0.456 3.246 1.000 8.520 231 GLN A O 1
ATOM 1682 N N . SER A 1 232 ? -5.691 -1.443 3.668 1.000 7.735 232 SER A N 1
ATOM 1683 C CA . SER A 1 232 ? -6.368 -0.175 3.879 1.000 7.969 232 SER A CA 1
ATOM 1684 C C . SER A 1 232 ? -5.713 0.650 4.972 1.000 8.846 232 SER A C 1
ATOM 1685 O O . SER A 1 232 ? -5.450 1.852 4.831 1.000 8.874 232 SER A O 1
ATOM 1688 N N . ASP A 1 233 ? -5.474 0.039 6.121 1.000 7.844 233 ASP A N 1
ATOM 1689 C CA . ASP A 1 233 ? -4.833 0.712 7.242 1.000 8.202 233 ASP A CA 1
ATOM 1690 C C . ASP A 1 233 ? -3.395 1.148 6.875 1.000 7.495 233 ASP A C 1
ATOM 1691 O O . ASP A 1 233 ? -2.946 2.252 7.148 1.000 8.384 233 ASP A O 1
ATOM 1696 N N . HIS A 1 234 ? -2.672 0.214 6.259 1.000 7.503 234 HIS A N 1
ATOM 1697 C CA . HIS A 1 234 ? -1.327 0.484 5.757 1.000 7.920 234 HIS A CA 1
ATOM 1698 C C . HIS A 1 234 ? -1.286 1.755 4.914 1.000 8.293 234 HIS A C 1
ATOM 1699 O O . HIS A 1 234 ? -0.402 2.624 5.092 1.000 9.187 234 HIS A O 1
ATOM 1706 N N . LEU A 1 235 ? -2.233 1.853 3.975 1.000 8.493 235 LEU A N 1
ATOM 1707 C CA . LEU A 1 235 ? -2.268 2.944 3.044 1.000 8.414 235 LEU A CA 1
ATOM 1708 C C . LEU A 1 235 ? -2.756 4.222 3.696 1.000 9.563 235 LEU A C 1
ATOM 1709 O O . LEU A 1 235 ? -2.249 5.321 3.356 1.000 9.972 235 LEU A O 1
ATOM 1714 N N . LEU A 1 236 ? -3.727 4.134 4.612 1.000 8.814 236 LEU A N 1
ATOM 1715 C CA . LEU A 1 236 ? -4.197 5.302 5.336 1.000 9.319 236 LEU A CA 1
ATOM 1716 C C . LEU A 1 236 ? -3.042 5.957 6.108 1.000 9.352 236 LEU A C 1
ATOM 1717 O O . LEU A 1 236 ? -2.959 7.175 6.194 1.000 9.897 236 LEU A O 1
ATOM 1722 N N . ALA A 1 237 ? -2.148 5.148 6.683 1.000 8.275 237 ALA A N 1
ATOM 1723 C CA . ALA A 1 237 ? -1.030 5.660 7.441 1.000 8.763 237 ALA A CA 1
ATOM 1724 C C . ALA A 1 237 ? 0.038 6.313 6.596 1.000 9.083 237 ALA A C 1
ATOM 1725 O O . ALA A 1 237 ? 0.902 7.031 7.102 1.000 10.228 237 ALA A O 1
ATOM 1727 N N . ARG A 1 238 ? -0.014 6.072 5.272 1.000 9.100 238 ARG A N 1
ATOM 1728 C CA . ARG A 1 238 ? 1.057 6.477 4.365 1.000 9.696 238 ARG A CA 1
ATOM 1729 C C . ARG A 1 238 ? 0.634 7.463 3.285 1.000 10.612 238 ARG A C 1
ATOM 1730 O O . ARG A 1 238 ? 1.476 8.182 2.736 1.000 12.101 238 ARG A O 1
ATOM 1738 N N . ASP A 1 239 ? -0.651 7.605 3.006 1.000 11.146 239 ASP A N 1
ATOM 1739 C CA . ASP A 1 239 ? -1.112 8.456 1.909 1.000 11.231 239 ASP A CA 1
ATOM 1740 C C . ASP A 1 239 ? -1.010 9.906 2.342 1.000 11.081 239 ASP A C 1
ATOM 1741 O O . ASP A 1 239 ? -1.246 10.251 3.481 1.000 11.535 239 ASP A O 1
ATOM 1746 N N . ALA A 1 240 ? -0.657 10.807 1.437 1.000 10.986 240 ALA A N 1
ATOM 1747 C CA . ALA A 1 240 ? -0.528 12.188 1.818 1.000 10.732 240 ALA A CA 1
ATOM 1748 C C . ALA A 1 240 ? -1.824 12.813 2.328 1.000 11.813 240 ALA A C 1
ATOM 1749 O O . ALA A 1 240 ? -1.764 13.770 3.108 1.000 13.266 240 ALA A O 1
ATOM 1751 N N . SER A 1 241 ? -2.986 12.300 1.931 1.000 11.212 241 SER A N 1
ATOM 1752 C CA A SER A 1 241 ? -4.273 12.824 2.382 0.500 12.633 241 SER A CA 1
ATOM 1753 C CA B SER A 1 241 ? -4.224 12.908 2.405 0.500 12.064 241 SER A CA 1
ATOM 1754 C C . SER A 1 241 ? -4.477 12.606 3.876 1.000 11.840 241 SER A C 1
ATOM 1755 O O 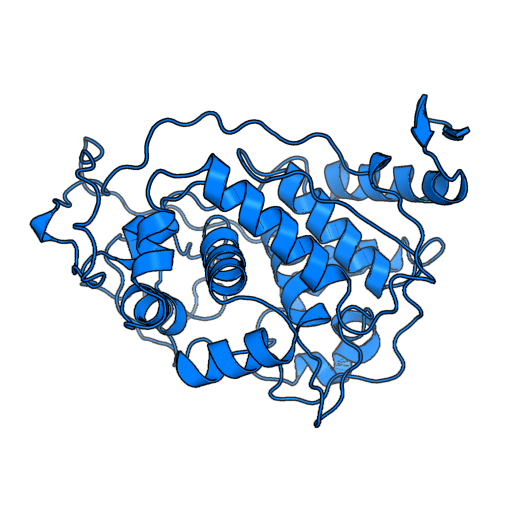. SER A 1 241 ? -5.134 13.410 4.549 1.000 12.969 241 SER A O 1
ATOM 1760 N N . THR A 1 242 ? -3.961 11.477 4.397 1.000 10.063 242 THR A N 1
ATOM 1761 C CA . THR A 1 242 ? -4.333 11.000 5.720 1.000 9.866 242 THR A CA 1
ATOM 1762 C C . THR A 1 242 ? -3.156 10.765 6.641 1.000 10.131 242 THR A C 1
ATOM 1763 O O . THR A 1 242 ? -3.336 10.552 7.834 1.000 9.775 242 THR A O 1
ATOM 1767 N N . SER A 1 243 ? -1.933 10.750 6.130 1.000 9.941 243 SER A N 1
ATOM 1768 C CA . SER A 1 243 ? -0.814 10.294 6.947 1.000 9.854 243 SER A CA 1
ATOM 1769 C C . SER A 1 243 ? -0.537 11.225 8.107 1.000 10.848 243 SER A C 1
ATOM 1770 O O . SER A 1 243 ? -0.145 10.778 9.169 1.000 10.075 243 SER A O 1
ATOM 1773 N N . CYS A 1 244 ? -0.729 12.521 7.943 1.000 9.940 244 CYS A N 1
ATOM 1774 C CA . CYS A 1 244 ? -0.527 13.412 9.071 1.000 11.348 244 CYS A CA 1
ATOM 1775 C C . CYS A 1 244 ? -1.611 13.257 10.140 1.000 10.687 244 CYS A C 1
ATOM 1776 O O . CYS A 1 244 ? -1.358 13.354 11.351 1.000 10.579 244 CYS A O 1
ATOM 1779 N N . ILE A 1 245 ? -2.833 12.939 9.725 1.000 10.208 245 ILE A N 1
ATOM 1780 C CA . ILE A 1 245 ? -3.904 12.651 10.680 1.000 11.122 245 ILE A CA 1
ATOM 1781 C C . ILE A 1 245 ? -3.547 11.370 11.438 1.000 9.658 245 ILE A C 1
ATOM 1782 O O . ILE A 1 245 ? -3.622 11.324 12.679 1.000 8.680 245 ILE A O 1
ATOM 1787 N N . TRP A 1 246 ? -3.145 10.334 10.741 1.000 10.392 246 TRP A N 1
ATOM 1788 C CA . TRP A 1 246 ? -2.754 9.072 11.362 1.000 10.053 246 TRP A CA 1
ATOM 1789 C C . TRP A 1 246 ? -1.673 9.334 12.411 1.000 9.496 246 TRP A C 1
ATOM 1790 O O . TRP A 1 246 ? -1.795 8.980 13.555 1.000 9.953 246 TRP A O 1
ATOM 1801 N N . GLN A 1 247 ? -0.656 10.071 12.032 1.000 9.410 247 GLN A N 1
ATOM 1802 C CA . GLN A 1 247 ? 0.457 10.347 12.923 1.000 10.859 247 GLN A CA 1
ATOM 1803 C C . GLN A 1 247 ? -0.000 11.154 14.119 1.000 11.265 247 GLN A C 1
ATOM 1804 O O . GLN A 1 247 ? 0.482 10.979 15.249 1.000 10.117 247 GLN A O 1
ATOM 1810 N N . SER A 1 248 ? -0.975 12.036 13.918 1.000 10.702 248 SER A N 1
ATOM 1811 C CA . SER A 1 248 ? -1.436 12.949 14.963 1.000 10.914 248 SER A CA 1
ATOM 1812 C C . SER A 1 248 ? -2.060 12.220 16.144 1.000 11.589 248 SER A C 1
ATOM 1813 O O . SER A 1 248 ? -2.200 12.789 17.225 1.000 12.522 248 SER A O 1
ATOM 1816 N N . PHE A 1 249 ? -2.528 10.990 15.943 1.000 9.647 249 PHE A N 1
ATOM 1817 C CA . PHE A 1 249 ? -3.164 10.246 17.003 1.000 10.530 249 PHE A CA 1
ATOM 1818 C C . PHE A 1 249 ? -2.148 9.431 17.789 1.000 10.226 249 PHE A C 1
ATOM 1819 O O . PHE A 1 249 ? -2.491 8.972 18.885 1.000 10.771 249 PHE A O 1
ATOM 1827 N N . VAL A 1 250 ? -0.906 9.294 17.321 1.000 10.248 250 VAL A N 1
ATOM 1828 C CA . VAL A 1 250 ? 0.084 8.507 18.042 1.000 11.657 250 VAL A CA 1
ATOM 1829 C C . VAL A 1 250 ? 0.344 9.156 19.390 1.000 11.777 250 VAL A C 1
ATOM 1830 O O . VAL A 1 250 ? 0.724 10.344 19.466 1.000 10.887 250 VAL A O 1
ATOM 1834 N N . ASN A 1 251 ? 0.178 8.409 20.470 1.000 10.396 251 ASN A N 1
ATOM 1835 C CA . ASN A 1 251 ? 0.374 8.879 21.843 1.000 12.033 251 ASN A CA 1
ATOM 1836 C C . ASN A 1 251 ? -0.521 10.072 22.171 1.000 13.314 251 ASN A C 1
ATOM 1837 O O . ASN A 1 251 ? -0.216 10.922 23.012 1.000 13.927 251 ASN A O 1
ATOM 1842 N N . GLN A 1 252 ? -1.679 10.141 21.519 1.000 11.716 252 GLN A N 1
ATOM 1843 C CA . GLN A 1 252 ? -2.713 11.139 21.779 1.000 12.435 252 GLN A CA 1
ATOM 1844 C C . GLN A 1 252 ? -4.020 10.398 22.048 1.000 11.434 252 GLN A C 1
ATOM 1845 O O . GLN A 1 252 ? -5.008 10.581 21.355 1.000 12.277 252 GLN A O 1
ATOM 1851 N N . GLN A 1 253 ? -4.046 9.636 23.145 1.000 11.343 253 GLN A N 1
ATOM 1852 C CA . GLN A 1 253 ? -5.150 8.718 23.396 1.000 10.800 253 GLN A CA 1
ATOM 1853 C C . GLN A 1 253 ? -6.433 9.512 23.619 1.000 12.199 253 GLN A C 1
ATOM 1854 O O . GLN A 1 253 ? -7.488 9.101 23.131 1.000 11.482 253 GLN A O 1
ATOM 1860 N N . SER A 1 254 ? -6.411 10.575 24.427 1.000 12.260 254 SER A N 1
ATOM 1861 C CA . SER A 1 254 ? -7.602 11.331 24.760 1.000 14.531 254 SER A CA 1
ATOM 1862 C C . SER A 1 254 ? -8.170 12.002 23.512 1.000 13.311 254 SER A C 1
ATOM 1863 O O . SER A 1 254 ? -9.373 11.957 23.279 1.000 14.270 254 SER A O 1
ATOM 1866 N N . LYS A 1 255 ? -7.308 12.591 22.677 1.000 13.883 255 LYS A N 1
ATOM 1867 C CA . LYS A 1 255 ? -7.763 13.220 21.444 1.000 15.285 255 LYS A CA 1
ATOM 1868 C C . LYS A 1 255 ? -8.382 12.202 20.485 1.000 14.214 255 LYS A C 1
ATOM 1869 O O . LYS A 1 255 ? -9.451 12.421 19.940 1.000 12.683 255 LYS A O 1
ATOM 1875 N N . MET A 1 256 ? -7.709 11.063 20.320 1.000 12.897 256 MET A N 1
ATOM 1876 C CA . MET A 1 256 ? -8.243 10.003 19.476 1.000 12.250 256 MET A CA 1
ATOM 1877 C C . MET A 1 256 ? -9.601 9.516 19.986 1.000 12.248 256 MET A C 1
ATOM 1878 O O . MET A 1 256 ? -10.540 9.421 19.187 1.000 11.909 256 MET A O 1
ATOM 1883 N N . ALA A 1 257 ? -9.775 9.286 21.299 1.000 10.479 257 ALA A N 1
ATOM 1884 C CA . ALA A 1 257 ? -11.049 8.853 21.838 1.000 12.219 257 ALA A CA 1
ATOM 1885 C C . ALA A 1 257 ? -12.135 9.887 21.591 1.000 11.491 257 ALA A C 1
ATOM 1886 O O . ALA A 1 257 ? -13.283 9.540 21.350 1.000 11.766 257 ALA A O 1
ATOM 1888 N N . GLN A 1 258 ? -11.801 11.172 21.775 1.000 11.804 258 GLN A N 1
ATOM 1889 C CA . GLN A 1 258 ? -12.835 12.188 21.629 1.000 13.140 258 GLN A CA 1
ATOM 1890 C C . GLN A 1 258 ? -13.321 12.162 20.183 1.000 11.970 258 GLN A C 1
ATOM 1891 O O . GLN A 1 258 ? -14.531 12.227 19.950 1.000 12.498 258 GLN A O 1
ATOM 1897 N N . VAL A 1 259 ? -12.435 12.182 19.199 1.000 10.832 259 VAL A N 1
ATOM 1898 C CA . VAL A 1 259 ? -12.798 12.230 17.802 1.000 10.754 259 VAL A CA 1
ATOM 1899 C C . VAL A 1 259 ? -13.568 10.956 17.469 1.000 9.607 259 VAL A C 1
ATOM 1900 O O . VAL A 1 259 ? -14.592 10.984 16.786 1.000 10.818 259 VAL A O 1
ATOM 1904 N N . PHE A 1 260 ? -13.045 9.801 17.899 1.000 9.623 260 PHE A N 1
ATOM 1905 C CA . PHE A 1 260 ? -13.692 8.514 17.699 1.000 9.769 260 PHE A CA 1
ATOM 1906 C C . PHE A 1 260 ? -15.145 8.534 18.187 1.000 10.622 260 PHE A C 1
ATOM 1907 O O . PHE A 1 260 ? -16.065 8.100 17.494 1.000 9.173 260 PHE A O 1
ATOM 1915 N N . GLY A 1 261 ? -15.375 8.999 19.405 1.000 9.551 261 GLY A N 1
ATOM 1916 C CA . GLY A 1 261 ? -16.699 9.087 19.988 1.000 10.614 261 GLY A CA 1
ATOM 1917 C C . GLY A 1 261 ? -17.664 9.915 19.139 1.000 10.392 261 GLY A C 1
ATOM 1918 O O . GLY A 1 261 ? -18.821 9.533 18.932 1.000 11.161 261 GLY A O 1
ATOM 1919 N N . GLU A 1 262 ? -17.192 11.059 18.665 1.000 10.423 262 GLU A N 1
ATOM 1920 C CA . GLU A 1 262 ? -18.043 11.896 17.833 1.000 11.616 262 GLU A CA 1
ATOM 1921 C C . GLU A 1 262 ? -18.325 11.180 16.517 1.000 11.177 262 GLU A C 1
ATOM 1922 O O . GLU A 1 262 ? -19.456 11.272 16.020 1.000 11.550 262 GLU A O 1
ATOM 1928 N N . ALA A 1 263 ? -17.333 10.476 15.930 1.000 9.210 263 ALA A N 1
ATOM 1929 C CA . ALA A 1 263 ? -17.536 9.807 14.654 1.000 9.533 263 ALA A CA 1
ATOM 1930 C C . ALA A 1 263 ? -18.514 8.637 14.816 1.000 9.144 263 ALA A C 1
ATOM 1931 O O . ALA A 1 263 ? -19.303 8.393 13.921 1.000 9.287 263 ALA A O 1
ATOM 1933 N N . ILE A 1 264 ? -18.464 7.899 15.929 1.000 9.011 264 ILE A N 1
ATOM 1934 C CA . ILE A 1 264 ? -19.409 6.809 16.137 1.000 8.956 264 ILE A CA 1
ATOM 1935 C C . ILE A 1 264 ? -20.828 7.375 16.213 1.000 8.993 264 ILE A C 1
ATOM 1936 O O . ILE A 1 264 ? -21.756 6.819 15.647 1.000 8.534 264 ILE A O 1
ATOM 1941 N N . PHE A 1 265 ? -21.001 8.501 16.926 1.000 9.616 265 PHE A N 1
ATOM 1942 C CA . PHE A 1 265 ? -22.332 9.061 17.016 1.000 9.245 265 PHE A CA 1
ATOM 1943 C C . PHE A 1 265 ? -22.838 9.458 15.634 1.000 8.083 265 PHE A C 1
ATOM 1944 O O . PHE A 1 265 ? -23.983 9.206 15.304 1.000 8.683 265 PHE A O 1
ATOM 1952 N N . LYS A 1 266 ? -21.988 10.120 14.854 1.000 8.663 266 LYS A N 1
ATOM 1953 C CA . LYS A 1 266 ? -22.369 10.446 13.481 1.000 8.958 266 LYS A CA 1
ATOM 1954 C C . LYS A 1 266 ? -22.764 9.213 12.678 1.000 9.342 266 LYS A C 1
ATOM 1955 O O . LYS A 1 266 ? -23.763 9.173 12.007 1.000 9.175 266 LYS A O 1
ATOM 1961 N N . MET A 1 267 ? -21.964 8.169 12.826 1.000 8.908 267 MET A N 1
ATOM 1962 C CA . MET A 1 267 ? -22.260 6.941 12.114 1.000 8.756 267 MET A CA 1
ATOM 1963 C C . MET A 1 267 ? -23.632 6.379 12.518 1.000 7.728 267 MET A C 1
ATOM 1964 O O . MET A 1 267 ? -24.336 5.836 11.684 1.000 7.790 267 MET A O 1
ATOM 1969 N N . SER A 1 268 ? -23.967 6.501 13.801 1.000 7.475 268 SER A N 1
ATOM 1970 C CA . SER A 1 268 ? -25.203 5.968 14.349 1.000 7.722 268 SER A CA 1
ATOM 1971 C C . SER A 1 268 ? -26.429 6.651 13.754 1.000 8.404 268 SER A C 1
ATOM 1972 O O . SER A 1 268 ? -27.545 6.136 13.876 1.000 8.578 268 SER A O 1
ATOM 1975 N N . LEU A 1 269 ? -26.212 7.819 13.116 1.000 8.107 269 LEU A N 1
ATOM 1976 C CA . LEU A 1 269 ? -27.313 8.599 12.551 1.000 8.467 269 LEU A CA 1
ATOM 1977 C C . LEU A 1 269 ? -27.473 8.406 11.055 1.000 9.156 269 LEU A C 1
ATOM 1978 O O . LEU A 1 269 ? -28.378 9.000 10.506 1.000 9.124 269 LEU A O 1
ATOM 1983 N N . LEU A 1 270 ? -26.624 7.628 10.401 1.000 8.170 270 LEU A N 1
ATOM 1984 C CA . LEU A 1 270 ? -26.669 7.528 8.964 1.000 7.775 270 LEU A CA 1
ATOM 1985 C C . LEU A 1 270 ? -28.031 6.974 8.560 1.000 9.109 270 LEU A C 1
ATOM 1986 O O . LEU A 1 270 ? -28.534 5.990 9.078 1.000 9.220 270 LEU A O 1
ATOM 1991 N N . GLY A 1 271 ? -28.637 7.653 7.578 1.000 10.607 271 GLY A N 1
ATOM 1992 C CA . GLY A 1 271 ? -29.945 7.284 7.071 1.000 11.755 271 GLY A CA 1
ATOM 1993 C C . GLY A 1 271 ? -31.135 7.801 7.890 1.000 11.786 271 GLY A C 1
ATOM 1994 O O . GLY A 1 271 ? -32.280 7.510 7.547 1.000 14.060 271 GLY A O 1
ATOM 1995 N N . GLN A 1 272 ? -30.860 8.517 8.966 1.000 11.180 272 GLN A N 1
ATOM 1996 C CA . GLN A 1 272 ? -31.889 8.844 9.928 1.000 13.419 272 GLN A CA 1
ATOM 1997 C C . GLN A 1 272 ? -32.194 10.331 9.835 1.000 18.047 272 GLN A C 1
ATOM 1998 O O . GLN A 1 272 ? -31.569 11.077 9.088 1.000 26.156 272 GLN A O 1
ATOM 2004 N N . THR A 1 273 ? -33.170 10.778 10.603 1.000 22.964 273 THR A N 1
ATOM 2005 C CA . THR A 1 273 ? -33.426 12.204 10.674 1.000 30.784 273 THR A CA 1
ATOM 2006 C C . THR A 1 273 ? -33.376 12.547 12.156 1.000 34.101 273 THR A C 1
ATOM 2007 O O . THR A 1 273 ? -34.155 12.020 12.950 1.000 31.891 273 THR A O 1
ATOM 2011 N N . GLN A 1 274 ? -32.413 13.382 12.539 1.000 36.475 274 GLN A N 1
ATOM 2012 C CA . GLN A 1 274 ? -32.106 13.533 13.950 1.000 42.747 274 GLN A CA 1
ATOM 2013 C C . GLN A 1 274 ? -33.343 14.053 14.693 1.000 43.340 274 GLN A C 1
ATOM 2014 O O . GLN A 1 274 ? -33.459 13.815 15.894 1.000 40.334 274 GLN A O 1
ATOM 2020 N N . SER A 1 275 ? -34.287 14.677 13.958 1.000 42.674 275 SER A N 1
ATOM 2021 C CA . SER A 1 275 ? -35.485 15.296 14.525 1.000 44.188 275 SER A CA 1
ATOM 2022 C C . SER A 1 275 ? -36.432 14.293 15.183 1.000 43.161 275 SER A C 1
ATOM 2023 O O . SER A 1 275 ? -37.144 14.675 16.112 1.000 43.045 275 SER A O 1
ATOM 2026 N N . LYS A 1 276 ? -36.492 13.061 14.651 1.000 34.442 276 LYS A N 1
ATOM 2027 C CA . LYS A 1 276 ? -37.449 12.035 15.064 1.000 30.120 276 LYS A CA 1
ATOM 2028 C C . LYS A 1 276 ? -36.868 11.108 16.136 1.000 22.156 276 LYS A C 1
ATOM 2029 O O . LYS A 1 276 ? -37.414 10.057 16.442 1.000 25.670 276 LYS A O 1
ATOM 2035 N N . LEU A 1 277 ? -35.694 11.454 16.618 1.000 17.208 277 LEU A N 1
ATOM 2036 C CA . LEU A 1 277 ? -34.973 10.557 17.502 1.000 15.684 277 LEU A CA 1
ATOM 2037 C C . LEU A 1 277 ? -35.059 11.135 18.910 1.000 15.791 277 LEU A C 1
ATOM 2038 O O . LEU A 1 277 ? -35.260 12.339 19.085 1.000 18.458 277 LEU A O 1
ATOM 2043 N N . ILE A 1 278 ? -34.851 10.291 19.911 1.000 13.365 278 ILE A N 1
ATOM 2044 C CA . ILE A 1 278 ? -34.956 10.666 21.309 1.000 13.272 278 ILE A CA 1
ATOM 2045 C C . ILE A 1 278 ? -33.624 10.350 21.960 1.000 12.063 278 ILE A C 1
ATOM 2046 O O . ILE A 1 278 ? -33.157 9.220 21.881 1.000 11.169 278 ILE A O 1
ATOM 2051 N N . ASP A 1 279 ? -33.021 11.283 22.685 1.000 12.158 279 ASP A N 1
ATOM 2052 C CA . ASP A 1 279 ? -31.783 10.995 23.389 1.000 11.919 279 ASP A CA 1
ATOM 2053 C C . ASP A 1 279 ? -32.018 10.094 24.598 1.000 12.474 279 ASP A C 1
ATOM 2054 O O . ASP A 1 279 ? -32.889 10.355 25.419 1.000 12.778 279 ASP A O 1
ATOM 2059 N N . CYS A 1 280 ? -31.215 9.028 24.710 1.000 11.116 280 CYS A N 1
ATOM 2060 C CA . CYS A 1 280 ? -31.243 8.100 25.814 1.000 12.060 280 CYS A CA 1
ATOM 2061 C C . CYS A 1 280 ? -29.810 7.859 26.278 1.000 10.596 280 CYS A C 1
ATOM 2062 O O . CYS A 1 280 ? -29.467 6.753 26.713 1.000 11.928 280 CYS A O 1
ATOM 2065 N N . SER A 1 281 ? -28.982 8.895 26.297 1.000 9.950 281 SER A N 1
ATOM 2066 C CA . SER A 1 281 ? -27.573 8.750 26.573 1.000 11.419 281 SER A CA 1
ATOM 2067 C C . SER A 1 281 ? -27.321 8.268 27.998 1.000 11.287 281 SER A C 1
ATOM 2068 O O . SER A 1 281 ? -26.293 7.707 28.315 1.000 11.410 281 SER A O 1
ATOM 2071 N N . GLU A 1 282 ? -28.250 8.545 28.915 1.000 10.673 282 GLU A N 1
ATOM 2072 C CA . GLU A 1 282 ? -28.095 8.194 30.318 1.000 11.197 282 GLU A CA 1
ATOM 2073 C C . GLU A 1 282 ? -28.060 6.683 30.522 1.000 11.416 282 GLU A C 1
ATOM 2074 O O . GLU A 1 282 ? -27.579 6.230 31.532 1.000 12.890 282 GLU A O 1
ATOM 2080 N N . VAL A 1 283 ? -28.502 5.896 29.542 1.000 10.944 283 VAL A N 1
ATOM 2081 C CA . VAL A 1 283 ? -28.563 4.442 29.736 1.000 10.240 283 VAL A CA 1
ATOM 2082 C C . VAL A 1 283 ? -27.211 3.787 29.455 1.000 10.877 283 VAL A C 1
ATOM 2083 O O . VAL A 1 283 ? -27.027 2.619 29.779 1.000 11.536 283 VAL A O 1
ATOM 2087 N N . ILE A 1 284 ? -26.272 4.508 28.873 1.000 10.563 284 ILE A N 1
ATOM 2088 C CA . ILE A 1 284 ? -24.967 3.949 28.547 1.000 11.214 284 ILE A CA 1
ATOM 2089 C C . ILE A 1 284 ? -24.157 3.810 29.827 1.000 11.956 284 ILE A C 1
ATOM 2090 O O . ILE A 1 284 ? -24.036 4.783 30.558 1.000 12.985 284 ILE A O 1
ATOM 2095 N N . PRO A 1 285 ? -23.465 2.676 30.085 1.000 11.144 285 PRO A N 1
ATOM 2096 C CA . PRO A 1 285 ? -22.620 2.586 31.278 1.000 12.161 285 PRO A CA 1
ATOM 2097 C C . PRO A 1 285 ? -21.563 3.684 31.271 1.000 12.338 285 PRO A C 1
ATOM 2098 O O . PRO A 1 285 ? -21.134 4.212 30.242 1.000 12.650 285 PRO A O 1
ATOM 2102 N N . ARG A 1 286 ? -20.967 3.908 32.444 1.000 16.376 286 ARG A N 1
ATOM 2103 C CA . ARG A 1 286 ? -19.835 4.806 32.467 1.000 17.402 286 ARG A CA 1
ATOM 2104 C C . ARG A 1 286 ? -18.606 4.143 31.845 1.000 14.977 286 ARG A C 1
ATOM 2105 O O . ARG A 1 286 ? -18.481 2.920 31.831 1.000 16.484 286 ARG A O 1
ATOM 2113 N N . ALA A 1 287 ? -17.733 4.984 31.319 1.000 14.111 287 ALA A N 1
ATOM 2114 C CA . ALA A 1 287 ? -16.534 4.539 30.619 1.000 15.929 287 ALA A CA 1
ATOM 2115 C C . ALA A 1 287 ? -15.507 4.043 31.611 1.000 16.684 287 ALA A C 1
ATOM 2116 O O . ALA A 1 287 ? -15.525 4.465 32.770 1.000 19.020 287 ALA A O 1
ATOM 2118 N N . ILE A 1 288 ? -14.602 3.202 31.146 1.000 15.929 288 ILE A N 1
ATOM 2119 C CA . ILE A 1 288 ? -13.421 2.802 31.899 1.000 15.813 288 ILE A CA 1
ATOM 2120 C C . ILE A 1 288 ? -12.308 3.769 31.555 1.000 15.169 288 ILE A C 1
ATOM 2121 O O . ILE A 1 288 ? -11.837 3.877 30.394 1.000 12.592 288 ILE A O 1
ATOM 2126 N N . PRO A 1 289 ? -11.762 4.538 32.522 1.000 15.651 289 PRO A N 1
ATOM 2127 C CA . PRO A 1 289 ? -10.712 5.501 32.207 1.000 16.545 289 PRO A CA 1
ATOM 2128 C C . PRO A 1 289 ? -9.435 4.861 31.703 1.000 14.760 289 PRO A C 1
ATOM 2129 O O . PRO A 1 289 ? -9.075 3.770 32.160 1.000 17.812 289 PRO A O 1
ATOM 2133 N N . PHE A 1 290 ? -8.821 5.508 30.710 1.000 16.764 290 PHE A N 1
ATOM 2134 C CA . PHE A 1 290 ? -7.586 5.009 30.156 1.000 15.464 290 PHE A CA 1
ATOM 2135 C C . PHE A 1 290 ? -6.558 4.933 31.273 1.000 15.454 290 PHE A C 1
ATOM 2136 O O . PHE A 1 290 ? -6.325 5.958 31.926 1.000 18.216 290 PHE A O 1
ATOM 2144 N N . SER A 1 291 ? -5.977 3.760 31.497 1.000 16.184 291 SER A N 1
ATOM 2145 C CA . SER A 1 291 ? -5.111 3.593 32.665 1.000 19.661 291 SER A CA 1
ATOM 2146 C C . SER A 1 291 ? -3.768 3.023 32.266 1.000 18.913 291 SER A C 1
ATOM 2147 O O . SER A 1 291 ? -3.018 2.518 33.088 1.000 24.023 291 SER A O 1
ATOM 2150 N N . HIS A 1 292 ? -3.382 3.193 31.010 1.000 19.413 292 HIS A N 1
ATOM 2151 C CA . HIS A 1 292 ? -2.064 2.798 30.604 1.000 18.797 292 HIS A CA 1
ATOM 2152 C C . HIS A 1 292 ? -1.242 4.056 30.339 1.000 19.481 292 HIS A C 1
ATOM 2153 O O . HIS A 1 292 ? -1.749 5.183 30.323 1.000 21.263 292 HIS A O 1
ATOM 2160 N N . GLY A 1 293 ? 0.051 3.836 30.241 1.000 21.388 293 GLY A N 1
ATOM 2161 C CA . GLY A 1 293 ? 0.991 4.911 30.002 1.000 19.528 293 GLY A CA 1
ATOM 2162 C C . GLY A 1 293 ? 1.067 5.312 28.530 1.000 19.951 293 GLY A C 1
ATOM 2163 O O . GLY A 1 293 ? 0.206 4.985 27.681 1.000 18.091 293 GLY A O 1
ATOM 2164 N N . PRO A 1 294 ? 2.126 6.056 28.198 1.000 16.534 294 PRO A N 1
ATOM 2165 C CA . PRO A 1 294 ? 2.378 6.508 26.833 1.000 15.127 294 PRO A CA 1
ATOM 2166 C C . PRO A 1 294 ? 2.405 5.354 25.855 1.000 14.984 294 PRO A C 1
ATOM 2167 O O . PRO A 1 294 ? 2.826 4.246 26.183 1.000 15.202 294 PRO A O 1
ATOM 2171 N N . ALA A 1 295 ? 2.147 5.697 24.597 1.000 13.560 295 ALA A N 1
ATOM 2172 C CA . ALA A 1 295 ? 2.435 4.789 23.515 1.000 14.349 295 ALA A CA 1
ATOM 2173 C C . ALA A 1 295 ? 3.926 4.480 23.446 1.000 13.470 295 ALA A C 1
ATOM 2174 O O . ALA A 1 295 ? 4.778 5.315 23.691 1.000 13.744 295 ALA A O 1
ATOM 2176 N N . THR A 1 296 ? 4.240 3.271 22.988 1.000 13.769 296 THR A N 1
ATOM 2177 C CA . THR A 1 296 ? 5.612 2.811 22.847 1.000 13.940 296 THR A CA 1
ATOM 2178 C C . THR A 1 296 ? 5.801 2.098 21.505 1.000 13.494 296 THR A C 1
ATOM 2179 O O . THR A 1 296 ? 4.852 1.519 20.938 1.000 13.079 296 THR A O 1
ATOM 2183 N N . LEU A 1 297 ? 7.050 1.979 21.070 1.000 13.570 297 LEU A N 1
ATOM 2184 C CA . LEU A 1 297 ? 7.402 1.062 20.005 1.000 13.083 297 LEU A CA 1
ATOM 2185 C C . LEU A 1 297 ? 7.339 -0.368 20.538 1.000 13.830 297 LEU A C 1
ATOM 2186 O O . LEU A 1 297 ? 7.718 -0.640 21.685 1.000 14.038 297 LEU A O 1
ATOM 2191 N N . PRO A 1 298 ? 6.960 -1.385 19.731 1.000 12.811 298 PRO A N 1
ATOM 2192 C CA . PRO A 1 298 ? 7.019 -2.773 20.172 1.000 13.163 298 PRO A CA 1
ATOM 2193 C C . PRO A 1 298 ? 8.438 -3.217 20.501 1.000 13.150 298 PRO A C 1
ATOM 2194 O O . PRO A 1 298 ? 9.403 -2.649 20.006 1.000 14.499 298 PRO A O 1
ATOM 2198 N N . PRO A 1 299 ? 8.565 -4.279 21.323 1.000 14.303 299 PRO A N 1
ATOM 2199 C CA . PRO A 1 299 ? 9.891 -4.794 21.702 1.000 15.443 299 PRO A CA 1
ATOM 2200 C C . PRO A 1 299 ? 10.745 -5.033 20.475 1.000 14.680 299 PRO A C 1
ATOM 2201 O O . PRO A 1 299 ? 10.283 -5.549 19.431 1.000 14.965 299 PRO A O 1
ATOM 2205 N N . GLY A 1 300 ? 12.013 -4.594 20.543 1.000 16.127 300 GLY A N 1
ATOM 2206 C CA . GLY A 1 300 ? 12.937 -4.830 19.448 1.000 16.928 300 GLY A CA 1
ATOM 2207 C C . GLY A 1 300 ? 12.865 -3.820 18.304 1.000 18.026 300 GLY A C 1
ATOM 2208 O O . GLY A 1 300 ? 13.677 -3.887 17.369 1.000 18.472 300 GLY A O 1
ATOM 2209 N N . GLN A 1 301 ? 11.851 -2.937 18.319 1.000 16.504 301 GLN A N 1
ATOM 2210 C CA . GLN A 1 301 ? 11.722 -1.990 17.227 1.000 15.536 301 GLN A CA 1
ATOM 2211 C C . GLN A 1 301 ? 12.347 -0.667 17.649 1.000 17.142 301 GLN A C 1
ATOM 2212 O O . GLN A 1 301 ? 12.311 -0.282 18.837 1.000 18.552 301 GLN A O 1
ATOM 2218 N N . THR A 1 302 ? 12.865 0.077 16.679 1.000 17.014 302 THR A N 1
ATOM 2219 C CA . THR A 1 302 ? 13.361 1.411 16.989 1.000 17.930 302 THR A CA 1
ATOM 2220 C C . THR A 1 302 ? 12.739 2.411 16.018 1.000 16.420 302 THR A C 1
ATOM 2221 O O . THR A 1 302 ? 12.086 2.018 15.051 1.000 16.346 302 THR A O 1
ATOM 2225 N N . LEU A 1 303 ? 13.030 3.704 16.232 1.000 15.577 303 LEU A N 1
ATOM 2226 C CA . LEU A 1 303 ? 12.477 4.747 15.376 1.000 15.450 303 LEU A CA 1
ATOM 2227 C C . LEU A 1 303 ? 12.962 4.594 13.936 1.000 16.272 303 LEU A C 1
ATOM 2228 O O . LEU A 1 303 ? 12.317 5.087 13.026 1.000 16.567 303 LEU A O 1
ATOM 2233 N N . LYS A 1 304 ? 14.067 3.870 13.677 1.000 15.240 304 LYS A N 1
ATOM 2234 C CA . LYS A 1 304 ? 14.510 3.645 12.311 1.000 18.484 304 LYS A CA 1
ATOM 2235 C C . LYS A 1 304 ? 13.601 2.656 11.567 1.000 17.403 304 LYS A C 1
ATOM 2236 O O . LYS A 1 304 ? 13.657 2.580 10.333 1.000 18.868 304 LYS A O 1
ATOM 2242 N N . ASP A 1 305 ? 12.775 1.907 12.311 1.000 14.348 305 ASP A N 1
ATOM 2243 C CA . ASP A 1 305 ? 11.804 0.987 11.732 1.000 14.802 305 ASP A CA 1
ATOM 2244 C C . ASP A 1 305 ? 10.503 1.681 11.321 1.000 13.976 305 ASP A C 1
ATOM 2245 O O . ASP A 1 305 ? 9.672 1.084 10.622 1.000 14.544 305 ASP A O 1
ATOM 2250 N N . ILE A 1 306 ? 10.325 2.942 11.685 1.000 12.186 306 ILE A N 1
ATOM 2251 C CA . ILE A 1 306 ? 9.114 3.678 11.302 1.000 12.243 306 ILE A CA 1
ATOM 2252 C C . ILE A 1 306 ? 9.248 4.151 9.868 1.000 13.890 306 ILE A C 1
ATOM 2253 O O . ILE A 1 306 ? 10.273 4.732 9.509 1.000 16.142 306 ILE A O 1
ATOM 2258 N N . GLU A 1 307 ? 8.202 4.002 9.056 1.000 12.502 307 GLU A N 1
ATOM 2259 C CA . GLU A 1 307 ? 8.186 4.530 7.706 1.000 13.761 307 GLU A CA 1
ATOM 2260 C C . GLU A 1 307 ? 7.576 5.916 7.775 1.000 13.793 307 GLU A C 1
ATOM 2261 O O . GLU A 1 307 ? 6.374 6.031 7.899 1.000 15.067 307 GLU A O 1
ATOM 2267 N N . GLN A 1 308 ? 8.377 6.982 7.769 1.000 14.372 308 GLN A N 1
ATOM 2268 C CA . GLN A 1 308 ? 7.863 8.337 7.884 1.000 12.977 308 GLN A CA 1
ATOM 2269 C C . GLN A 1 308 ? 7.028 8.610 6.639 1.000 14.456 308 GLN A C 1
ATOM 2270 O O . GLN A 1 308 ? 7.424 8.341 5.502 1.000 16.753 308 GLN A O 1
ATOM 2276 N N . ALA A 1 309 ? 5.820 9.123 6.837 1.000 11.455 309 ALA A N 1
ATOM 2277 C CA . ALA A 1 309 ? 4.954 9.467 5.732 1.000 12.440 309 ALA A CA 1
ATOM 2278 C C . ALA A 1 309 ? 4.409 10.877 5.851 1.000 13.260 309 ALA A C 1
ATOM 2279 O O . ALA A 1 309 ? 4.131 11.488 4.832 1.000 15.591 309 ALA A O 1
ATOM 2281 N N . CYS A 1 310 ? 4.212 11.394 7.058 1.000 11.738 310 CYS A N 1
ATOM 2282 C CA . CYS A 1 310 ? 3.747 12.750 7.272 1.000 12.574 310 CYS A CA 1
ATOM 2283 C C . CYS A 1 310 ? 4.891 13.719 6.992 1.000 12.898 310 CYS A C 1
ATOM 2284 O O . CYS A 1 310 ? 5.914 13.675 7.670 1.000 13.219 310 CYS A O 1
ATOM 2287 N N . ALA A 1 311 ? 4.696 14.646 6.067 1.000 12.932 311 ALA A N 1
ATOM 2288 C CA . ALA A 1 311 ? 5.768 15.573 5.724 1.000 12.756 311 ALA A CA 1
ATOM 2289 C C . ALA A 1 311 ? 5.859 16.756 6.677 1.000 14.677 311 ALA A C 1
ATOM 2290 O O . ALA A 1 311 ? 6.892 17.440 6.706 1.000 16.316 311 ALA A O 1
ATOM 2292 N N . ALA A 1 312 ? 4.785 17.055 7.425 1.000 14.543 312 ALA A N 1
ATOM 2293 C CA . ALA A 1 312 ? 4.708 18.283 8.193 1.000 16.044 312 ALA A CA 1
ATOM 2294 C C . ALA A 1 312 ? 5.482 18.201 9.506 1.000 16.592 312 ALA A C 1
ATOM 2295 O O . ALA A 1 312 ? 5.901 19.248 10.002 1.000 17.695 312 ALA A O 1
ATOM 2297 N N . SER A 1 313 ? 5.620 16.996 10.082 1.000 15.892 313 SER A N 1
ATOM 2298 C CA . SER A 1 313 ? 6.176 16.784 11.420 1.000 17.422 313 SER A CA 1
ATOM 2299 C C . SER A 1 313 ? 6.825 15.413 11.440 1.000 15.537 313 SER A C 1
ATOM 2300 O O . SER A 1 313 ? 6.236 14.491 10.880 1.000 14.070 313 SER A O 1
ATOM 2303 N N . PRO A 1 314 ? 7.938 15.183 12.169 1.000 16.386 314 PRO A N 1
ATOM 2304 C CA . PRO A 1 314 ? 8.465 13.833 12.339 1.000 16.117 314 PRO A CA 1
ATOM 2305 C C . PRO A 1 314 ? 7.582 13.027 13.287 1.000 14.504 314 PRO A C 1
ATOM 2306 O O . PRO A 1 314 ? 6.945 13.554 14.190 1.000 15.770 314 PRO A O 1
ATOM 2310 N N . PHE A 1 315 ? 7.679 11.721 13.115 1.000 14.333 315 PHE A N 1
ATOM 2311 C CA . PHE A 1 315 ? 6.975 10.782 13.949 1.000 15.553 315 PHE A CA 1
ATOM 2312 C C . PHE A 1 315 ? 7.450 11.043 15.373 1.000 15.586 315 PHE A C 1
ATOM 2313 O O . PHE A 1 315 ? 8.644 11.239 15.565 1.000 16.108 315 PHE A O 1
ATOM 2321 N N . PRO A 1 316 ? 6.571 10.959 16.388 1.000 12.715 316 PRO A N 1
ATOM 2322 C CA . PRO A 1 316 ? 6.947 11.187 17.792 1.000 13.796 316 PRO A CA 1
ATOM 2323 C C . PRO A 1 316 ? 8.083 10.276 18.244 1.000 15.620 316 PRO A C 1
ATOM 2324 O O . PRO A 1 316 ? 8.108 9.111 17.885 1.000 14.805 316 PRO A O 1
ATOM 2328 N N . THR A 1 317 ? 8.970 10.822 19.087 1.000 17.059 317 THR A N 1
ATOM 2329 C CA . THR A 1 317 ? 10.088 10.054 19.632 1.000 17.697 317 THR A CA 1
ATOM 2330 C C . THR A 1 317 ? 9.609 9.231 20.825 1.000 19.019 317 THR A C 1
ATOM 2331 O O . THR A 1 317 ? 9.669 9.678 21.960 1.000 23.291 317 THR A O 1
ATOM 2335 N N . LEU A 1 318 ? 9.108 8.018 20.529 1.000 16.386 318 LEU A N 1
ATOM 2336 C CA . LEU A 1 318 ? 8.618 7.077 21.513 1.000 15.384 318 LEU A CA 1
ATOM 2337 C C . LEU A 1 318 ? 9.776 6.220 22.006 1.000 15.605 318 LEU A C 1
ATOM 2338 O O . LEU A 1 318 ? 10.715 5.896 21.284 1.000 17.921 318 LEU A O 1
ATOM 2343 N N . SER A 1 319 ? 9.622 5.798 23.244 1.000 15.314 319 SER A N 1
ATOM 2344 C CA . SER A 1 319 ? 10.506 4.777 23.775 1.000 16.489 319 SER A CA 1
ATOM 2345 C C . SER A 1 319 ? 10.092 3.408 23.255 1.000 16.442 319 SER A C 1
ATOM 2346 O O . SER A 1 319 ? 8.995 3.231 22.736 1.000 16.905 319 SER A O 1
ATOM 2349 N N . THR A 1 320 ? 11.000 2.445 23.350 1.000 15.115 320 THR A N 1
ATOM 2350 C CA . THR A 1 320 ? 10.758 1.073 22.936 1.000 16.059 320 THR A CA 1
ATOM 2351 C C . THR A 1 320 ? 10.359 0.313 24.189 1.000 17.552 320 THR A C 1
ATOM 2352 O O . THR A 1 320 ? 11.050 0.395 25.206 1.000 16.794 320 THR A O 1
ATOM 2356 N N . GLN A 1 321 ? 9.280 -0.490 24.125 1.000 16.094 321 GLN A N 1
ATOM 2357 C CA . GLN A 1 321 ? 8.884 -1.358 25.216 1.000 17.506 321 GLN A CA 1
ATOM 2358 C C . GLN A 1 321 ? 10.033 -2.321 25.510 1.000 18.741 321 GLN A C 1
ATOM 2359 O O . GLN A 1 321 ? 10.641 -2.918 24.613 1.000 18.237 321 GLN A O 1
ATOM 2365 N N . PRO A 1 322 ? 10.393 -2.532 26.804 1.000 20.427 322 PRO A N 1
ATOM 2366 C CA . PRO A 1 322 ? 11.568 -3.353 27.097 1.000 22.443 322 PRO A CA 1
ATOM 2367 C C . PRO A 1 322 ? 11.222 -4.811 26.841 1.000 23.234 322 PRO A C 1
ATOM 2368 O O . PRO A 1 322 ? 10.057 -5.207 26.824 1.000 23.176 322 PRO A O 1
ATOM 2372 N N . GLY A 1 323 ? 12.249 -5.635 26.717 1.000 23.506 323 GLY A N 1
ATOM 2373 C CA . GLY A 1 323 ? 12.040 -7.071 26.720 1.000 22.879 323 GLY A CA 1
ATOM 2374 C C . GLY A 1 323 ? 12.259 -7.665 25.333 1.000 21.546 323 GLY A C 1
ATOM 2375 O O . GLY A 1 323 ? 12.515 -6.955 24.344 1.000 20.572 323 GLY A O 1
ATOM 2376 N N . PRO A 1 324 ? 12.181 -9.015 25.254 1.000 21.899 324 PRO A N 1
ATOM 2377 C CA . PRO A 1 324 ? 12.331 -9.764 24.007 1.000 20.919 324 PRO A CA 1
ATOM 2378 C C . PRO A 1 324 ? 11.104 -9.568 23.125 1.000 21.219 324 PRO A C 1
ATOM 2379 O O . PRO A 1 324 ? 10.046 -9.176 23.621 1.000 22.344 324 PRO A O 1
ATOM 2383 N N . VAL A 1 325 ? 11.286 -9.856 21.847 1.000 22.257 325 VAL A N 1
ATOM 2384 C CA . VAL A 1 325 ? 10.177 -9.972 20.923 1.000 20.807 325 VAL A CA 1
ATOM 2385 C C . VAL A 1 325 ? 9.317 -11.144 21.363 1.000 22.810 325 VAL A C 1
ATOM 2386 O O . VAL A 1 325 ? 9.814 -12.241 21.625 1.000 26.570 325 VAL A O 1
ATOM 2390 N N . THR A 1 326 ? 8.014 -10.874 21.441 1.000 20.885 326 THR A N 1
ATOM 2391 C CA . THR A 1 326 ? 7.013 -11.849 21.804 1.000 20.188 326 THR A CA 1
ATOM 2392 C C . THR A 1 326 ? 5.876 -11.747 20.794 1.000 19.692 326 THR A C 1
ATOM 2393 O O . THR A 1 326 ? 5.665 -10.706 20.183 1.000 25.851 326 THR A O 1
ATOM 2397 N N . SER A 1 327 ? 5.157 -12.849 20.636 1.000 17.603 327 SER A N 1
ATOM 2398 C CA . SER A 1 327 ? 3.996 -12.922 19.763 1.000 18.014 327 SER A CA 1
ATOM 2399 C C . SER A 1 327 ? 2.787 -12.454 20.565 1.000 17.047 327 SER A C 1
ATOM 2400 O O . SER A 1 327 ? 2.537 -12.859 21.706 1.000 17.935 327 SER A O 1
ATOM 2403 N N . VAL A 1 328 ? 1.923 -11.690 19.902 1.000 13.581 328 VAL A N 1
ATOM 2404 C CA . VAL A 1 328 ? 0.679 -11.243 20.501 1.000 12.279 328 VAL A CA 1
ATOM 2405 C C . VAL A 1 328 ? -0.324 -12.392 20.562 1.000 13.350 328 VAL A C 1
ATOM 2406 O O . VAL A 1 328 ? -0.489 -13.098 19.591 1.000 14.114 328 VAL A O 1
ATOM 2410 N N . PRO A 1 329 ? -0.919 -12.680 21.727 1.000 12.657 329 PRO A N 1
ATOM 2411 C CA . PRO A 1 329 ? -1.902 -13.738 21.853 1.000 15.239 329 PRO A CA 1
ATOM 2412 C C . PRO A 1 329 ? -3.090 -13.477 20.935 1.000 14.577 329 PRO A C 1
ATOM 2413 O O . PRO A 1 329 ? -3.583 -12.327 20.835 1.000 15.039 329 PRO A O 1
ATOM 2417 N N . ALA A 1 330 ? -3.640 -14.552 20.413 1.000 13.075 330 ALA A N 1
ATOM 2418 C CA . ALA A 1 330 ? -4.864 -14.523 19.635 1.000 13.114 330 ALA A CA 1
ATOM 2419 C C . ALA A 1 330 ? -6.063 -14.329 20.566 1.000 13.924 330 ALA A C 1
ATOM 2420 O O . ALA A 1 330 ? -6.060 -14.592 21.768 1.000 14.650 330 ALA A O 1
ATOM 2422 N N . ILE A 1 331 ? -7.149 -13.789 20.004 1.000 12.446 331 ILE A N 1
ATOM 2423 C CA . ILE A 1 331 ? -8.366 -13.456 20.718 1.000 12.174 331 ILE A CA 1
ATOM 2424 C C . ILE A 1 331 ? -9.286 -14.669 20.685 1.000 11.664 331 ILE A C 1
ATOM 2425 O O . ILE A 1 331 ? -9.682 -15.115 19.610 1.000 11.267 331 ILE A O 1
ATOM 2430 N N . PRO A 1 332 ? -9.665 -15.244 21.840 1.000 12.544 332 PRO A N 1
ATOM 2431 C CA . PRO A 1 332 ? -10.625 -16.366 21.838 1.000 12.687 332 PRO A CA 1
ATOM 2432 C C . PRO A 1 332 ? -11.938 -15.866 21.264 1.000 12.439 332 PRO A C 1
ATOM 2433 O O . PRO A 1 332 ? -12.411 -14.779 21.658 1.000 13.457 332 PRO A O 1
ATOM 2437 N N . GLN A 1 333 ? -12.589 -16.681 20.445 1.000 11.737 333 GLN A N 1
ATOM 2438 C CA . GLN A 1 333 ? -13.795 -16.258 19.752 1.000 13.319 333 GLN A CA 1
ATOM 2439 C C . GLN A 1 333 ? -15.030 -16.569 20.588 1.000 15.697 333 GLN A C 1
ATOM 2440 O O . GLN A 1 333 ? -15.102 -17.635 21.225 1.000 17.353 333 GLN A O 1
ATOM 2446 N N . ALA A 1 334 ? -16.043 -15.719 20.472 1.000 15.570 334 ALA A N 1
ATOM 2447 C CA . ALA A 1 334 ? -17.312 -15.880 21.169 1.000 15.919 334 ALA A CA 1
ATOM 2448 C C . ALA A 1 334 ? -18.171 -16.991 20.553 1.000 20.463 334 ALA A C 1
ATOM 2449 O O . ALA A 1 334 ? -19.000 -17.543 21.272 1.000 26.543 334 ALA A O 1
ATOM 2451 N N . ASP A 1 335 ? -18.031 -17.202 19.236 1.000 19.330 335 ASP A N 1
ATOM 2452 C CA . ASP A 1 335 ? -18.738 -18.208 18.453 1.000 26.027 335 ASP A CA 1
ATOM 2453 C C . ASP A 1 335 ? -17.700 -19.216 17.964 1.000 30.250 335 ASP A C 1
ATOM 2454 O O . ASP A 1 335 ? -16.787 -18.727 17.226 1.000 33.053 335 ASP A O 1
#

Solvent-accessible surface area: 13480 Å² total; per-residue (Å²): 96,130,9,121,88,52,36,74,3,94,58,30,47,0,28,90,0,28,79,1,11,120,15,0,28,90,86,17,6,125,51,114,14,24,29,13,1,17,7,1,12,85,1,2,49,9,0,0,0,3,25,8,92,125,119,31,26,25,0,0,4,0,2,0,15,78,58,57,88,64,1,53,107,22,115,14,2,61,9,0,71,52,20,22,83,20,0,12,72,29,12,128,118,24,68,122,35,12,36,19,0,2,1,1,7,0,1,1,3,0,2,1,3,18,2,25,8,2,21,90,8,106,5,7,14,33,1,52,83,16,152,59,27,4,46,66,151,3,10,25,26,30,70,32,53,8,77,60,4,30,109,28,2,40,64,23,47,10,75,99,73,16,1,0,0,7,25,0,0,23,37,0,3,14,24,6,41,64,25,3,47,159,67,94,0,12,0,18,0,30,33,18,59,25,0,11,4,15,0,0,0,8,4,4,0,109,17,89,67,52,20,48,149,29,85,45,125,4,16,31,81,8,7,8,36,20,2,1,5,15,60,10,1,39,64,0,0,48,51,100,56,0,2,50,33,0,17,40,0,4,66,94,26,88,88,0,11,140,22,0,9,88,0,9,26,56,3,7,36,17,47,29,79,109,110,92,20,66,52,0,20,57,6,4,36,182,19,65,107,60,83,96,50,105,8,34,0,2,16,53,36,52,70,167,39,16,51,95,33,7,109,90,57,113,13,42,121,19,79,55,76,119,50,106,94,83,73,16,107,56,15,116,50,60,91

Organism: NCBI:txid84607

Foldseek 3Di:
DQAPVGFDWPDVLLNLCLVLLVCLCCPQQNLFLFFLLLLLQVLLQLQAQLAAPPQGDQGLALQCPVVVVPSVVAPQCPPNVQNCVRCVVSLVVSVVSAENSLSSLQSNLQSQQSAALAANAWGWGQRHHDDHHRDHPRRDDLQDAPVVQCCSCVSQPDDLLLSLLQVQQSLCQDAAAPWAPPHGQQGQFLHNRHSALRNLQFLQFDFDDAPHDDGDNQWDGTNAASHTHGNNNNNQCAPAVRVVSSLVRAQVSNVSNVSNSVSSVSSSQRNHDVVRIGTSSSSHDHHNYNDDDGDAAEEPDALVRGNFRHPPDGRDHHHYDYDDRDHRDGGDHPD